Protein AF-A0A7C1NSN8-F1 (afdb_monomer_lite)

Sequence (249 aa):
PMGTRVSILVERPGLVIGRGGSNIAKLTEEIKGKFDVDNPQIEIIEAGDKATLNAQIMAEKLAEALERGWHFRRAGHSTVRRIMEAGAKGCQVIISGKLTGERHRTEKFTQGHVKYCGDTVKDVMNEGFAVAKLKPGVIGVKVRIMKSDAKLPDEISIVGLEVEKKEEVEEETKEEEKEVKEEKKEKTKLTDLKGVGESIVKELEKLGIESIEDLKDMSIEELEKIKGIGKKTAKEIKEQLKKILKEVE

Radius of gyration: 35.59 Å; chains: 1; bounding box: 106×48×56 Å

Structure (mmCIF, N/CA/C/O backbone):
data_AF-A0A7C1NSN8-F1
#
_entry.id   AF-A0A7C1NSN8-F1
#
loop_
_atom_site.group_PDB
_atom_site.id
_atom_site.type_symbol
_atom_site.label_atom_id
_atom_site.label_alt_id
_atom_site.label_comp_id
_atom_site.label_asym_id
_atom_site.label_entity_id
_atom_site.label_seq_id
_atom_site.pdbx_PDB_ins_code
_atom_site.Cartn_x
_atom_site.Cartn_y
_atom_site.Cartn_z
_atom_site.occupancy
_atom_site.B_iso_or_equiv
_atom_site.auth_seq_id
_atom_site.auth_comp_id
_atom_site.auth_asym_id
_atom_site.auth_atom_id
_atom_site.pdbx_PDB_model_num
ATOM 1 N N . PRO A 1 1 ? -29.745 -21.798 -9.155 1.00 68.00 1 PRO A N 1
ATOM 2 C CA . PRO A 1 1 ? -28.407 -21.291 -8.752 1.00 68.00 1 PRO A CA 1
ATOM 3 C C . PRO A 1 1 ? -28.002 -21.836 -7.365 1.00 68.00 1 PRO A C 1
ATOM 5 O O . PRO A 1 1 ? -28.783 -21.720 -6.433 1.00 68.00 1 PRO A O 1
ATOM 8 N N . MET A 1 2 ? -26.838 -22.494 -7.241 1.00 75.88 2 MET A N 1
ATOM 9 C CA . MET A 1 2 ? -26.422 -23.258 -6.038 1.00 75.88 2 MET A CA 1
ATOM 10 C C . MET A 1 2 ? -25.969 -22.400 -4.833 1.00 75.88 2 MET A C 1
ATOM 12 O O . MET A 1 2 ? -25.739 -22.936 -3.750 1.00 75.88 2 MET A O 1
ATOM 16 N N . GLY A 1 3 ? -25.860 -21.082 -5.004 1.00 81.44 3 GLY A N 1
ATOM 17 C CA . GLY A 1 3 ? -25.462 -20.129 -3.965 1.00 81.44 3 GLY A CA 1
ATOM 18 C C . GLY A 1 3 ? -24.605 -19.001 -4.534 1.00 81.44 3 GLY A C 1
ATOM 19 O O . GLY A 1 3 ? -24.168 -19.065 -5.688 1.00 81.44 3 GLY A O 1
ATOM 20 N N . THR A 1 4 ? -24.366 -17.972 -3.726 1.00 86.69 4 THR A N 1
ATOM 21 C CA . THR A 1 4 ? -23.509 -16.832 -4.091 1.00 86.69 4 THR A CA 1
ATOM 22 C C . THR A 1 4 ? -22.097 -17.067 -3.569 1.00 86.69 4 THR A C 1
ATOM 24 O O . THR A 1 4 ? -21.894 -17.161 -2.359 1.00 86.69 4 THR A O 1
ATOM 27 N N . ARG A 1 5 ? -21.108 -17.154 -4.465 1.00 89.06 5 ARG A N 1
ATOM 28 C CA . ARG A 1 5 ? -19.694 -17.312 -4.091 1.00 89.06 5 ARG A CA 1
ATOM 29 C C . ARG A 1 5 ? -19.040 -15.942 -3.926 1.00 89.06 5 ARG A C 1
ATOM 31 O O . ARG A 1 5 ? -19.071 -15.132 -4.848 1.00 89.06 5 ARG A O 1
ATOM 38 N N . VAL A 1 6 ? -18.439 -15.702 -2.765 1.00 89.94 6 VAL A N 1
ATOM 39 C CA . VAL A 1 6 ? -17.742 -14.458 -2.419 1.00 89.94 6 VAL A CA 1
ATOM 40 C C . VAL A 1 6 ? -16.280 -14.784 -2.152 1.00 89.94 6 VAL A C 1
ATOM 42 O O . VAL A 1 6 ? -15.957 -15.404 -1.143 1.00 89.94 6 VAL A O 1
ATOM 45 N N . SER A 1 7 ? -15.394 -14.366 -3.052 1.00 91.62 7 SER A N 1
ATOM 46 C CA . SER A 1 7 ? -13.952 -14.573 -2.902 1.00 91.62 7 SER A CA 1
ATOM 47 C C . SER A 1 7 ? -13.299 -13.343 -2.266 1.00 91.62 7 SER A C 1
ATOM 49 O O . SER A 1 7 ? -13.382 -12.239 -2.804 1.00 91.62 7 SER A O 1
ATOM 51 N N . ILE A 1 8 ? -12.640 -13.527 -1.122 1.00 91.19 8 ILE A N 1
ATOM 52 C CA . ILE A 1 8 ? -11.956 -12.468 -0.374 1.00 91.19 8 ILE A CA 1
ATOM 53 C C . ILE A 1 8 ? -10.450 -12.640 -0.553 1.00 91.19 8 ILE A C 1
ATOM 55 O O . ILE A 1 8 ? -9.885 -13.660 -0.162 1.00 91.19 8 ILE A O 1
ATOM 59 N N . LEU A 1 9 ? -9.797 -11.626 -1.118 1.00 90.81 9 LEU A N 1
ATOM 60 C CA . LEU A 1 9 ? -8.343 -11.582 -1.229 1.00 90.81 9 LEU A CA 1
ATOM 61 C C . LEU A 1 9 ? -7.734 -11.043 0.071 1.00 90.81 9 LEU A C 1
ATOM 63 O O . LEU A 1 9 ? -8.047 -9.926 0.484 1.00 90.81 9 LEU A O 1
ATOM 67 N N . VAL A 1 10 ? -6.849 -11.811 0.704 1.00 91.19 10 VAL A N 1
ATOM 68 C CA . VAL A 1 10 ? -6.262 -11.464 2.009 1.00 91.19 10 VAL A CA 1
ATOM 69 C C . VAL A 1 10 ? -4.775 -11.785 2.055 1.00 91.19 10 VAL A C 1
ATOM 71 O O . VAL A 1 10 ? -4.307 -12.724 1.423 1.00 91.19 10 VAL A O 1
ATOM 74 N N . GLU A 1 11 ? -4.016 -11.030 2.845 1.00 90.31 11 GLU A N 1
ATOM 75 C CA . GLU A 1 11 ? -2.609 -11.356 3.105 1.00 90.31 11 GLU A CA 1
ATOM 76 C C . GLU A 1 11 ? -2.454 -12.446 4.173 1.00 90.31 11 GLU A C 1
ATOM 78 O O . GLU A 1 11 ? -1.620 -13.330 4.043 1.00 90.31 11 GLU A O 1
ATOM 83 N N . ARG A 1 12 ? -3.241 -12.376 5.255 1.00 89.56 12 ARG A N 1
ATOM 84 C CA . ARG A 1 12 ? -3.131 -13.282 6.409 1.00 89.56 12 ARG A CA 1
ATOM 85 C C . ARG A 1 12 ? -4.426 -14.085 6.576 1.00 89.56 12 ARG A C 1
ATOM 87 O O . ARG A 1 12 ? -5.281 -13.671 7.365 1.00 89.56 12 ARG A O 1
ATOM 94 N N . PRO A 1 13 ? -4.594 -15.229 5.885 1.00 90.38 13 PRO A N 1
ATOM 95 C CA . PRO A 1 13 ? -5.844 -15.994 5.911 1.00 90.38 13 PRO A CA 1
ATOM 96 C C . PRO A 1 13 ? -6.191 -16.519 7.309 1.00 90.38 13 PRO A C 1
ATOM 98 O O . PRO A 1 13 ? -7.353 -16.491 7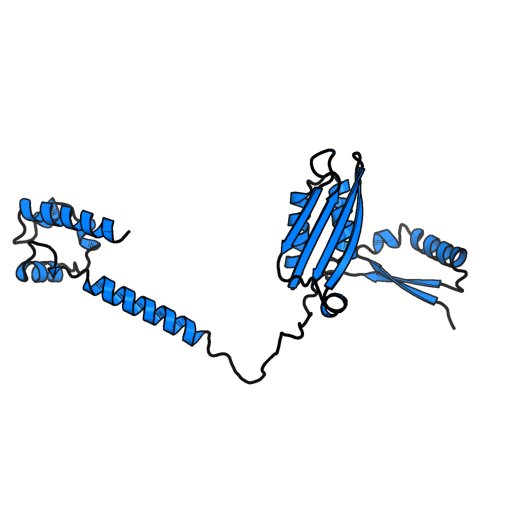.712 1.00 90.38 13 PRO A O 1
ATOM 101 N N . GLY A 1 14 ? -5.184 -16.909 8.100 1.00 90.06 14 GLY A N 1
ATOM 102 C CA . GLY A 1 14 ? -5.397 -17.442 9.449 1.00 90.06 14 GLY A CA 1
ATOM 103 C C . GLY A 1 14 ? -6.118 -16.474 10.396 1.00 90.06 14 GLY A C 1
ATOM 104 O O . GLY A 1 14 ? -6.939 -16.901 11.206 1.00 90.06 14 GLY A O 1
ATOM 105 N N . LEU A 1 15 ? -5.874 -15.164 10.263 1.00 89.38 15 LEU A N 1
ATOM 106 C CA . LEU A 1 15 ? -6.550 -14.155 11.084 1.00 89.38 15 LEU A CA 1
ATOM 107 C C . LEU A 1 15 ? -8.030 -14.004 10.694 1.00 89.38 15 LEU A C 1
ATOM 109 O O . LEU A 1 15 ? -8.872 -13.768 11.555 1.00 89.38 15 LEU A O 1
ATOM 113 N N . VAL A 1 16 ? -8.344 -14.178 9.408 1.00 89.75 16 VAL A N 1
ATOM 114 C CA . VAL A 1 16 ? -9.696 -14.019 8.853 1.00 89.75 16 VAL A CA 1
ATOM 115 C C . VAL A 1 16 ? -10.581 -15.219 9.183 1.00 89.75 16 VAL A C 1
ATOM 117 O O . VAL A 1 16 ? -11.739 -15.026 9.548 1.00 89.75 16 VAL A O 1
ATOM 120 N N . ILE A 1 17 ? -10.032 -16.437 9.145 1.00 91.19 17 ILE A N 1
ATOM 121 C CA . ILE A 1 17 ? -10.734 -17.668 9.553 1.00 91.19 17 ILE A CA 1
ATOM 122 C C . ILE A 1 17 ? -11.045 -17.640 11.062 1.00 91.19 17 ILE A C 1
ATOM 124 O O . ILE A 1 17 ? -12.142 -18.013 11.494 1.00 91.19 17 ILE A O 1
ATOM 128 N N . GLY A 1 18 ? -10.094 -17.155 11.868 1.00 90.31 18 GLY A N 1
ATOM 129 C CA . GLY A 1 18 ? -10.191 -17.126 13.326 1.00 90.31 18 GLY A CA 1
ATOM 130 C C . GLY A 1 18 ? -10.005 -18.505 13.971 1.00 90.31 18 GLY A C 1
ATOM 131 O O . GLY A 1 18 ? -9.718 -19.506 13.314 1.00 90.31 18 GLY A O 1
ATOM 132 N N . ARG A 1 19 ? -10.167 -18.583 15.298 1.00 92.38 19 ARG A N 1
ATOM 133 C CA . ARG A 1 19 ? -10.029 -19.853 16.036 1.00 92.38 19 ARG A CA 1
ATOM 134 C C . ARG A 1 19 ? -11.177 -20.794 15.661 1.00 92.38 19 ARG A C 1
ATOM 136 O O . ARG A 1 19 ? -12.338 -20.443 15.875 1.00 92.38 19 ARG A O 1
ATOM 143 N N . GLY A 1 20 ? -10.845 -21.954 15.088 1.00 87.44 20 GLY A N 1
ATOM 144 C CA . GLY A 1 20 ? -11.812 -22.990 14.706 1.00 87.44 20 GLY A CA 1
ATOM 145 C C . GLY A 1 20 ? -12.847 -22.561 13.658 1.00 87.44 20 GLY A C 1
ATOM 146 O O . GLY A 1 20 ? -13.935 -23.118 13.644 1.00 87.44 20 GLY A O 1
ATOM 147 N N . GLY A 1 21 ? -12.564 -21.540 12.837 1.00 89.31 21 GLY A N 1
ATOM 148 C CA . GLY A 1 21 ? -13.519 -21.039 11.835 1.00 89.31 21 GLY A CA 1
ATOM 149 C C . GLY A 1 21 ? -14.635 -20.147 12.392 1.00 89.31 21 GLY A C 1
ATOM 150 O O . GLY A 1 21 ? -15.554 -19.780 11.666 1.00 89.31 21 GLY A O 1
ATOM 151 N N . SER A 1 22 ? -14.567 -19.754 13.667 1.00 92.94 22 SER A N 1
ATOM 152 C CA . SER A 1 22 ? -15.609 -18.930 14.299 1.00 92.94 22 SER A CA 1
ATOM 153 C C . SER A 1 22 ? -15.851 -17.588 13.602 1.00 92.94 22 SER A C 1
ATOM 155 O O . SER A 1 22 ? -16.981 -17.108 13.577 1.00 92.94 22 SER A O 1
ATOM 157 N N . ASN A 1 23 ? -14.816 -16.970 13.032 1.00 93.00 23 ASN A N 1
ATOM 158 C CA . ASN A 1 23 ? -14.945 -15.656 12.409 1.00 93.00 23 ASN A CA 1
ATOM 159 C C . ASN A 1 23 ? -15.564 -15.745 11.004 1.00 93.00 23 ASN A C 1
ATOM 161 O O . ASN A 1 23 ? -16.370 -14.893 10.637 1.00 93.00 23 ASN A O 1
ATOM 165 N N . ILE A 1 24 ? -15.269 -16.815 10.251 1.00 92.06 24 ILE A N 1
ATOM 166 C CA . ILE A 1 24 ? -15.879 -17.048 8.932 1.00 92.06 24 ILE A CA 1
ATOM 167 C C . ILE A 1 24 ? -17.373 -17.376 9.050 1.00 92.06 24 ILE A C 1
ATOM 169 O O . ILE A 1 24 ? -18.172 -16.899 8.246 1.00 92.06 24 ILE A O 1
ATOM 173 N N . ALA A 1 25 ? -17.762 -18.129 10.087 1.00 90.94 25 ALA A N 1
ATOM 174 C CA . ALA A 1 25 ? -19.162 -18.445 10.360 1.00 90.94 25 ALA A CA 1
ATOM 175 C C . ALA A 1 25 ? -19.965 -17.169 10.660 1.00 90.94 25 ALA A C 1
ATOM 177 O O . ALA A 1 25 ? -20.995 -16.929 10.036 1.00 90.94 25 ALA A O 1
ATOM 178 N N . LYS A 1 26 ? -19.42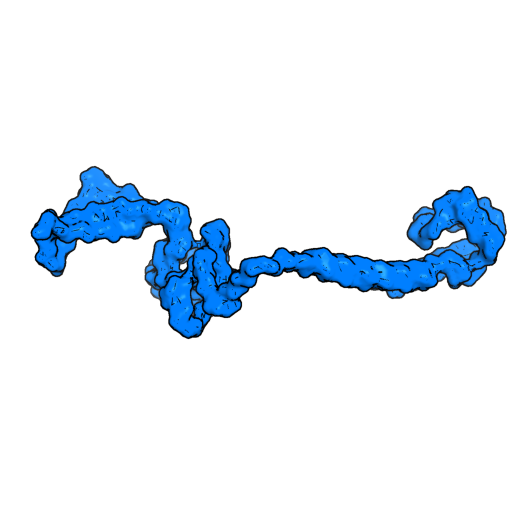2 -16.294 11.519 1.00 92.62 26 LYS A N 1
ATOM 179 C CA . LYS A 1 26 ? -20.015 -14.981 11.817 1.00 92.62 26 LYS A CA 1
ATOM 180 C C . LYS A 1 26 ? -20.149 -14.103 10.575 1.00 92.62 26 LYS A C 1
ATOM 182 O O . LYS A 1 26 ? -21.208 -13.532 10.351 1.00 92.62 26 LYS A O 1
ATOM 187 N N . LEU A 1 27 ? -19.108 -14.023 9.742 1.00 91.19 27 LEU A N 1
ATOM 188 C CA . LEU A 1 27 ? -19.162 -13.273 8.481 1.00 91.19 27 LEU A CA 1
ATOM 189 C C . LEU A 1 27 ? -20.253 -13.806 7.544 1.00 91.19 27 LEU A C 1
ATOM 191 O O . LEU A 1 27 ? -20.966 -13.024 6.921 1.00 91.19 27 LEU A O 1
ATOM 195 N N . THR A 1 28 ? -20.407 -15.127 7.470 1.00 90.44 28 THR A N 1
ATOM 196 C CA . THR A 1 28 ? -21.432 -15.776 6.641 1.00 90.44 28 THR A CA 1
ATOM 197 C C . THR A 1 28 ? -22.842 -15.441 7.139 1.00 90.44 28 THR A C 1
ATOM 199 O O . THR A 1 28 ? -23.708 -15.087 6.338 1.00 90.44 28 THR A O 1
ATOM 202 N N . GLU A 1 29 ? -23.066 -15.482 8.457 1.00 91.06 29 GLU A N 1
ATOM 203 C CA . GLU A 1 29 ? -24.334 -15.082 9.086 1.00 91.06 29 GLU A CA 1
ATOM 204 C C . GLU A 1 29 ? -24.639 -13.594 8.884 1.00 91.06 29 GLU A C 1
ATOM 206 O O . GLU A 1 29 ? -25.765 -13.238 8.535 1.00 91.06 29 GLU A O 1
ATOM 211 N N . GLU A 1 30 ? -23.642 -12.721 9.041 1.00 91.62 30 GLU A N 1
ATOM 212 C CA . GLU A 1 30 ? -23.810 -11.284 8.824 1.00 91.62 30 GLU A CA 1
ATOM 213 C C . GLU A 1 30 ? -24.155 -10.949 7.372 1.00 91.62 30 GLU A C 1
ATOM 215 O O . GLU A 1 30 ? -25.003 -10.088 7.136 1.00 91.62 30 GLU A O 1
ATOM 220 N N . ILE A 1 31 ? -23.525 -11.615 6.399 1.00 90.38 31 ILE A N 1
ATOM 221 C CA . ILE A 1 31 ? -23.830 -11.406 4.977 1.00 90.38 31 ILE A CA 1
ATOM 222 C C . ILE A 1 31 ? -25.254 -11.862 4.675 1.00 90.38 31 ILE A C 1
ATOM 224 O O . ILE A 1 31 ? -26.006 -11.125 4.036 1.00 90.38 31 ILE A O 1
ATOM 228 N N . LYS A 1 32 ? -25.642 -13.037 5.182 1.00 89.31 32 LYS A N 1
ATOM 229 C CA . LYS A 1 32 ? -27.002 -13.553 5.029 1.00 89.31 32 LYS A CA 1
ATOM 230 C C . LYS A 1 32 ? -28.032 -12.599 5.642 1.00 89.31 32 LYS A C 1
ATOM 232 O O . LYS A 1 32 ? -29.022 -12.292 4.996 1.00 89.31 32 LYS A O 1
ATOM 237 N N . GLY A 1 33 ? -27.782 -12.090 6.850 1.00 89.75 33 GLY A N 1
ATOM 238 C CA . GLY A 1 33 ? -28.719 -11.211 7.555 1.00 89.75 33 GLY A CA 1
ATOM 239 C C . GLY A 1 33 ? -28.801 -9.783 7.006 1.00 89.75 33 GLY A C 1
ATOM 240 O O . GLY A 1 33 ? -29.878 -9.196 7.011 1.00 89.75 33 GLY A O 1
ATOM 241 N N . LYS A 1 34 ? -27.686 -9.202 6.541 1.00 91.06 34 LYS A N 1
ATOM 242 C CA . LYS A 1 34 ? -27.654 -7.810 6.048 1.00 91.06 34 LYS A CA 1
ATOM 243 C C . LYS A 1 34 ? -28.080 -7.673 4.592 1.00 91.06 34 LYS A C 1
ATOM 245 O O . LYS A 1 34 ? -28.665 -6.654 4.238 1.00 91.06 34 LYS A O 1
ATOM 250 N N . PHE A 1 35 ? -27.731 -8.646 3.755 1.00 87.75 35 PHE A N 1
ATOM 251 C CA . PHE A 1 35 ? -27.923 -8.562 2.306 1.00 87.75 35 PHE A CA 1
ATOM 252 C C . PHE A 1 35 ? -28.984 -9.533 1.779 1.00 87.75 35 PHE A C 1
ATOM 254 O O . PHE A 1 35 ? -29.209 -9.549 0.574 1.00 87.75 35 PHE A O 1
ATOM 261 N N . ASP A 1 36 ? -29.610 -10.323 2.660 1.00 86.62 36 ASP A N 1
ATOM 262 C CA . ASP A 1 36 ? -30.648 -11.310 2.326 1.00 86.62 36 ASP A CA 1
ATOM 263 C C . ASP A 1 36 ? -30.221 -12.256 1.189 1.00 86.62 36 ASP A C 1
ATOM 265 O O . ASP A 1 36 ? -30.955 -12.549 0.249 1.00 86.62 36 ASP A O 1
ATOM 269 N N . VAL A 1 37 ? -28.955 -12.685 1.236 1.00 85.50 37 VAL A N 1
ATOM 270 C CA . VAL A 1 37 ? -28.366 -13.557 0.216 1.00 85.50 37 VAL A CA 1
ATOM 271 C C . VAL A 1 37 ? -28.573 -15.012 0.607 1.00 85.50 37 VAL A C 1
ATOM 273 O O . VAL A 1 37 ? -28.128 -15.454 1.670 1.00 85.50 37 VAL A O 1
ATOM 276 N N . ASP A 1 38 ? -29.167 -15.783 -0.298 1.00 82.12 38 ASP A N 1
ATOM 277 C CA . ASP A 1 38 ? -29.323 -17.222 -0.131 1.00 82.12 38 ASP A CA 1
ATOM 278 C C . ASP A 1 38 ? -27.983 -17.958 -0.272 1.00 82.12 38 ASP A C 1
ATOM 280 O O . ASP A 1 38 ? -27.308 -17.908 -1.304 1.00 82.12 38 ASP A O 1
ATOM 284 N N . ASN A 1 39 ? -27.620 -18.679 0.792 1.00 83.75 39 ASN A N 1
ATOM 285 C CA . ASN A 1 39 ? -26.458 -19.567 0.879 1.00 83.75 39 ASN A CA 1
ATOM 286 C C . ASN A 1 39 ? -25.123 -18.936 0.402 1.00 83.75 39 ASN A C 1
ATOM 288 O O . ASN A 1 39 ? -24.555 -19.381 -0.605 1.00 83.75 39 ASN A O 1
ATOM 292 N N . PRO A 1 40 ? -24.603 -17.903 1.096 1.00 88.31 40 PRO A N 1
ATOM 293 C CA . PRO A 1 40 ? -23.321 -17.303 0.748 1.00 88.31 40 PRO A CA 1
ATOM 294 C C . PRO A 1 40 ? -22.166 -18.268 1.055 1.00 88.31 40 PRO A C 1
ATOM 296 O O . PRO A 1 40 ? -22.017 -18.744 2.179 1.00 88.31 40 PRO A O 1
ATOM 299 N N . GLN A 1 41 ? -21.324 -18.539 0.059 1.00 88.31 41 GLN A N 1
ATOM 300 C CA . GLN A 1 41 ? -20.095 -19.320 0.204 1.00 88.31 41 GLN A CA 1
ATOM 301 C C . GLN A 1 41 ? -18.894 -18.379 0.171 1.00 88.31 41 GLN A C 1
ATOM 303 O O . GLN A 1 41 ? -18.589 -17.796 -0.870 1.00 88.31 41 GLN A O 1
ATOM 308 N N . ILE A 1 42 ? -18.218 -18.227 1.309 1.00 90.25 42 ILE A N 1
ATOM 309 C CA . ILE A 1 42 ? -17.032 -17.377 1.422 1.00 90.25 42 ILE A CA 1
ATOM 310 C C . ILE A 1 42 ? -15.788 -18.209 1.119 1.00 90.25 42 ILE A C 1
ATOM 312 O O . ILE A 1 42 ? -15.483 -19.173 1.820 1.00 90.25 42 ILE A O 1
ATOM 316 N N . GLU A 1 43 ? -15.047 -17.803 0.097 1.00 90.44 43 GLU A N 1
ATOM 317 C CA . GLU A 1 43 ? -13.747 -18.360 -0.247 1.00 90.44 43 GLU A CA 1
ATOM 318 C C . GLU A 1 43 ? -12.650 -17.356 0.090 1.00 90.44 43 GLU A C 1
ATOM 320 O O . GLU A 1 43 ? -12.750 -16.172 -0.224 1.00 90.44 43 GLU A O 1
ATOM 325 N N . ILE A 1 44 ? -11.581 -17.832 0.718 1.00 90.88 44 ILE A N 1
ATOM 326 C CA . ILE A 1 44 ? -10.441 -16.999 1.086 1.00 90.88 44 ILE A CA 1
ATOM 327 C C . ILE A 1 44 ? -9.304 -17.301 0.115 1.00 90.88 44 ILE A C 1
ATOM 329 O O . ILE A 1 44 ? -8.829 -18.432 0.049 1.00 90.88 44 ILE A O 1
ATOM 333 N N . ILE A 1 45 ? -8.871 -16.280 -0.621 1.00 91.06 45 ILE A N 1
ATOM 334 C CA . ILE A 1 45 ? -7.747 -16.349 -1.553 1.00 91.06 45 ILE A CA 1
ATOM 335 C C . ILE A 1 45 ? -6.565 -15.617 -0.925 1.00 91.06 45 ILE A C 1
ATOM 337 O O . ILE A 1 45 ? -6.662 -14.445 -0.554 1.00 91.06 45 ILE A O 1
ATOM 341 N N . GLU A 1 46 ? -5.435 -16.302 -0.817 1.00 89.44 46 GLU A N 1
ATOM 342 C CA . GLU A 1 46 ? -4.207 -15.704 -0.311 1.00 89.44 46 GLU A CA 1
ATOM 343 C C . GLU A 1 46 ? -3.536 -14.840 -1.388 1.00 89.44 46 GLU A C 1
ATOM 345 O O . GLU A 1 46 ? -3.333 -15.265 -2.525 1.00 89.44 46 GLU A O 1
ATOM 350 N N . ALA A 1 47 ? -3.191 -13.604 -1.028 1.00 82.12 47 ALA A N 1
ATOM 351 C CA . ALA A 1 47 ? -2.516 -12.665 -1.919 1.00 82.12 47 ALA A CA 1
ATOM 352 C C . ALA A 1 47 ? -1.024 -12.999 -2.125 1.00 82.12 47 ALA A C 1
ATOM 354 O O . ALA A 1 47 ? -0.456 -12.613 -3.149 1.00 82.12 47 ALA A O 1
ATOM 355 N N . GLY A 1 48 ? -0.390 -13.689 -1.169 1.00 84.31 48 GLY A N 1
ATOM 356 C CA . GLY A 1 48 ? 1.030 -14.054 -1.205 1.00 84.31 48 GLY A CA 1
ATOM 357 C C . GLY A 1 48 ? 1.951 -12.852 -1.447 1.00 84.31 48 GLY A C 1
ATOM 358 O O . GLY A 1 48 ? 1.693 -11.745 -0.967 1.00 84.31 48 GLY A O 1
ATOM 359 N N . ASP A 1 49 ? 2.990 -13.041 -2.262 1.00 77.50 49 ASP A N 1
ATOM 360 C CA . ASP A 1 49 ? 3.972 -11.995 -2.599 1.00 77.50 49 ASP A CA 1
ATOM 361 C C . ASP A 1 49 ? 3.349 -10.777 -3.304 1.00 77.50 49 ASP A C 1
ATOM 363 O O . ASP A 1 49 ? 3.819 -9.641 -3.168 1.00 77.50 49 ASP A O 1
ATOM 367 N N . LYS A 1 50 ? 2.215 -10.976 -3.992 1.00 81.81 50 LYS A N 1
ATOM 368 C CA . LYS A 1 50 ? 1.463 -9.903 -4.661 1.00 81.81 50 LYS A CA 1
ATOM 369 C C . LYS A 1 50 ? 0.764 -8.964 -3.676 1.00 81.81 50 LYS A C 1
ATOM 371 O O . LYS A 1 50 ? 0.324 -7.890 -4.089 1.00 81.81 50 LYS A O 1
ATOM 376 N N . ALA A 1 51 ? 0.696 -9.299 -2.384 1.00 86.69 51 ALA A N 1
ATOM 377 C CA . ALA A 1 51 ? 0.154 -8.409 -1.355 1.00 86.69 51 ALA A CA 1
ATOM 378 C C . ALA A 1 51 ? 0.870 -7.049 -1.335 1.00 86.69 51 ALA A C 1
ATOM 380 O O . ALA A 1 51 ? 0.247 -6.020 -1.085 1.00 86.69 51 ALA A O 1
ATOM 381 N N . THR A 1 52 ? 2.168 -7.038 -1.644 1.00 90.19 52 THR A N 1
ATOM 382 C CA . THR A 1 52 ? 2.994 -5.823 -1.671 1.00 90.19 52 THR A CA 1
ATOM 383 C C . THR A 1 52 ? 2.702 -4.927 -2.879 1.00 90.19 52 THR A C 1
ATOM 385 O O . THR A 1 52 ? 2.877 -3.713 -2.810 1.00 90.19 52 THR A O 1
ATOM 388 N N . LEU A 1 53 ? 2.203 -5.510 -3.973 1.00 91.62 53 LEU A N 1
ATOM 389 C CA . LEU A 1 53 ? 1.787 -4.794 -5.184 1.00 91.62 53 LEU A CA 1
ATOM 390 C C . LEU A 1 53 ? 0.336 -4.284 -5.099 1.00 91.62 53 LEU A C 1
ATOM 392 O O . LEU A 1 53 ? -0.105 -3.503 -5.947 1.00 91.62 53 LEU A O 1
ATOM 396 N N . ASN A 1 54 ? -0.417 -4.700 -4.076 1.00 93.31 54 ASN A N 1
ATOM 397 C CA . ASN A 1 54 ? -1.770 -4.222 -3.832 1.00 93.31 54 ASN A CA 1
ATOM 398 C C . ASN A 1 54 ? -1.748 -2.928 -2.999 1.00 93.31 54 ASN A C 1
ATOM 400 O O . ASN A 1 54 ? -1.354 -2.915 -1.831 1.00 93.31 54 ASN A O 1
ATOM 404 N N . ALA A 1 55 ? -2.220 -1.832 -3.599 1.00 95.06 55 ALA A N 1
ATOM 405 C CA . ALA A 1 55 ? -2.201 -0.509 -2.984 1.00 95.06 55 ALA A CA 1
ATOM 406 C C . ALA A 1 55 ? -3.057 -0.419 -1.709 1.00 95.06 55 ALA A C 1
ATOM 408 O O . ALA A 1 55 ? -2.661 0.270 -0.768 1.00 95.06 55 ALA A O 1
ATOM 409 N N . GLN A 1 56 ? -4.188 -1.131 -1.645 1.00 95.06 56 GLN A N 1
ATOM 410 C CA . GLN A 1 56 ? -5.083 -1.090 -0.485 1.00 95.06 56 GLN A CA 1
ATOM 411 C C . GLN A 1 56 ? -4.448 -1.764 0.737 1.00 95.06 56 GLN A C 1
ATOM 413 O O . GLN A 1 56 ? -4.376 -1.161 1.807 1.00 95.06 56 GLN A O 1
ATOM 418 N N . ILE A 1 57 ? -3.887 -2.965 0.554 1.00 94.31 57 ILE A N 1
ATOM 419 C CA . ILE A 1 57 ? -3.194 -3.705 1.623 1.00 94.31 57 ILE A CA 1
ATOM 420 C C . ILE A 1 57 ? -1.999 -2.893 2.141 1.00 94.31 57 ILE A C 1
ATOM 422 O O . ILE A 1 57 ? -1.770 -2.793 3.347 1.00 94.31 57 ILE A O 1
ATOM 426 N N . MET A 1 58 ? -1.238 -2.267 1.240 1.00 95.38 58 MET A N 1
ATOM 427 C CA . MET A 1 58 ? -0.099 -1.432 1.627 1.00 95.38 58 MET A CA 1
ATOM 428 C C . MET A 1 58 ? -0.514 -0.154 2.367 1.00 95.38 58 MET A C 1
ATOM 430 O O . MET A 1 58 ? 0.190 0.257 3.293 1.00 95.38 58 MET A O 1
ATOM 434 N N . ALA A 1 59 ? -1.648 0.456 2.008 1.00 96.88 59 ALA A N 1
ATOM 435 C CA . ALA A 1 59 ? -2.191 1.606 2.729 1.00 96.88 59 ALA A CA 1
ATOM 436 C C . ALA A 1 59 ? -2.587 1.231 4.166 1.00 96.88 59 ALA A C 1
ATOM 438 O O . ALA A 1 59 ? -2.212 1.939 5.103 1.00 96.88 59 ALA A O 1
ATOM 439 N N . GLU A 1 60 ? -3.266 0.098 4.354 1.00 95.56 60 GLU A N 1
ATOM 440 C CA . GLU A 1 60 ? -3.653 -0.410 5.679 1.00 95.56 60 GLU A CA 1
ATOM 441 C C . GLU A 1 60 ? -2.432 -0.761 6.535 1.00 95.56 60 GLU A C 1
ATOM 443 O O . GLU A 1 60 ? -2.335 -0.322 7.680 1.00 95.56 60 GLU A O 1
ATOM 448 N N . LYS A 1 61 ? -1.426 -1.437 5.966 1.00 94.94 61 LYS A N 1
ATOM 449 C CA . LYS A 1 61 ? -0.154 -1.713 6.662 1.00 94.94 61 LYS A CA 1
ATOM 450 C C . LYS A 1 61 ? 0.551 -0.451 7.142 1.00 94.94 61 LYS A C 1
ATOM 452 O O . LYS A 1 61 ? 1.130 -0.440 8.233 1.00 94.94 61 LYS A O 1
ATOM 457 N N . LEU A 1 62 ? 0.562 0.588 6.310 1.00 96.38 62 LEU A N 1
ATOM 458 C CA . LEU A 1 62 ? 1.169 1.866 6.658 1.00 96.38 62 LEU A CA 1
ATOM 459 C C . LEU A 1 62 ? 0.352 2.576 7.745 1.00 96.38 62 LEU A C 1
ATOM 461 O O . LEU A 1 62 ? 0.944 3.114 8.680 1.00 96.38 62 LEU A O 1
ATOM 465 N N . ALA A 1 63 ? -0.979 2.520 7.679 1.00 96.81 63 ALA A N 1
ATOM 466 C CA . ALA A 1 63 ? -1.842 3.042 8.733 1.00 96.81 63 ALA A CA 1
ATOM 467 C C . ALA A 1 63 ? -1.583 2.338 10.076 1.00 96.81 63 ALA A C 1
ATOM 469 O O . ALA A 1 63 ? -1.291 3.013 11.064 1.00 96.81 63 ALA A O 1
ATOM 470 N N . GLU A 1 64 ? -1.542 1.002 10.098 1.00 95.69 64 GLU A N 1
ATOM 471 C CA . GLU A 1 64 ? -1.193 0.238 11.303 1.00 95.69 64 GLU A CA 1
ATOM 472 C C . GLU A 1 64 ? 0.210 0.592 11.831 1.00 95.69 64 GLU A C 1
ATOM 474 O O . GLU A 1 64 ? 0.445 0.619 13.039 1.00 95.69 64 GLU A O 1
ATOM 479 N N . ALA A 1 65 ? 1.181 0.854 10.948 1.00 95.81 65 ALA A N 1
ATOM 480 C CA . ALA A 1 65 ? 2.529 1.246 11.363 1.00 95.81 65 ALA A CA 1
ATOM 481 C C . ALA A 1 65 ? 2.550 2.615 12.057 1.00 95.81 65 ALA A C 1
ATOM 483 O O . ALA A 1 65 ? 3.258 2.786 13.054 1.00 95.81 65 ALA A O 1
ATOM 484 N N . LEU A 1 66 ? 1.755 3.567 11.565 1.00 95.12 66 LEU A N 1
ATOM 485 C CA . LEU A 1 66 ? 1.582 4.871 12.204 1.00 95.12 66 LEU A CA 1
ATOM 486 C C . LEU A 1 66 ? 0.870 4.738 13.557 1.00 95.12 66 LEU A C 1
ATOM 488 O O . LEU A 1 66 ? 1.294 5.365 14.525 1.00 95.12 66 LEU A O 1
ATOM 492 N N . GLU A 1 67 ? -0.146 3.878 13.659 1.00 95.44 67 GLU A N 1
ATOM 493 C CA . GLU A 1 67 ? -0.845 3.594 14.924 1.00 95.44 67 GLU A CA 1
ATOM 494 C C . GLU A 1 67 ? 0.067 2.931 15.962 1.00 95.44 67 GLU A C 1
ATOM 496 O O . GLU A 1 67 ? 0.003 3.257 17.148 1.00 95.44 67 GLU A O 1
ATOM 501 N N . ARG A 1 68 ? 0.998 2.079 15.514 1.00 95.06 68 ARG A N 1
ATOM 502 C CA . ARG A 1 68 ? 2.071 1.513 16.351 1.00 95.06 68 ARG A CA 1
ATOM 503 C C . ARG A 1 68 ? 3.110 2.549 16.806 1.00 95.06 68 ARG A C 1
ATOM 505 O O . ARG A 1 68 ? 3.993 2.206 17.588 1.00 95.06 68 ARG A O 1
ATOM 512 N N . GLY A 1 69 ? 3.032 3.795 16.337 1.00 91.62 69 GLY A N 1
ATOM 513 C CA . GLY A 1 69 ? 3.910 4.890 16.757 1.00 91.62 69 GLY A CA 1
ATOM 514 C C . GLY A 1 69 ? 5.191 5.033 15.936 1.00 91.62 69 GLY A C 1
ATOM 515 O O . GLY A 1 69 ? 6.140 5.675 16.388 1.00 91.62 69 GLY A O 1
ATOM 516 N N . TRP A 1 70 ? 5.259 4.455 14.732 1.00 94.50 70 TRP A N 1
ATOM 517 C CA . TRP A 1 70 ? 6.392 4.710 13.840 1.00 94.50 70 TRP A CA 1
ATOM 518 C C . TRP A 1 70 ? 6.369 6.152 13.329 1.00 94.50 70 TRP A C 1
ATOM 520 O O . TRP A 1 70 ? 5.324 6.687 12.962 1.00 94.50 70 TRP A O 1
ATOM 530 N N . HIS A 1 71 ? 7.545 6.778 13.242 1.00 94.44 71 HIS A N 1
ATOM 531 C CA . HIS A 1 71 ? 7.655 8.126 12.693 1.00 94.44 71 HIS A CA 1
ATOM 532 C C . HIS A 1 71 ? 7.284 8.148 11.200 1.00 94.44 71 HIS A C 1
ATOM 534 O O . HIS A 1 71 ? 7.776 7.321 10.427 1.00 94.44 71 HIS A O 1
ATOM 540 N N . PHE A 1 72 ? 6.462 9.118 10.781 1.00 93.88 72 PHE A N 1
ATOM 541 C CA . PHE A 1 72 ? 5.844 9.145 9.447 1.00 93.88 72 PHE A CA 1
ATOM 542 C C . PHE A 1 72 ? 6.855 9.100 8.291 1.00 93.88 72 PHE A C 1
ATOM 544 O O . PHE A 1 72 ? 6.602 8.421 7.300 1.00 93.88 72 PHE A O 1
ATOM 551 N N . ARG A 1 73 ? 8.030 9.737 8.429 1.00 94.88 73 ARG A N 1
ATOM 552 C CA . ARG A 1 73 ? 9.101 9.661 7.414 1.00 94.88 73 ARG A CA 1
ATOM 553 C C . ARG A 1 73 ? 9.682 8.261 7.280 1.00 94.88 73 ARG A C 1
ATOM 555 O O . ARG A 1 73 ? 9.836 7.760 6.171 1.00 94.88 73 ARG A O 1
ATOM 562 N N . ARG A 1 74 ? 9.971 7.609 8.409 1.00 95.69 74 ARG A N 1
ATOM 563 C CA . ARG A 1 74 ? 10.493 6.237 8.422 1.00 95.69 74 ARG A CA 1
ATOM 564 C C . ARG A 1 74 ? 9.472 5.275 7.824 1.00 95.69 74 ARG A C 1
ATOM 566 O O . ARG A 1 74 ? 9.834 4.451 6.991 1.00 95.69 74 ARG A O 1
ATOM 573 N N . ALA A 1 75 ? 8.209 5.397 8.228 1.00 96.12 75 ALA A N 1
ATOM 574 C CA . ALA A 1 75 ? 7.129 4.562 7.720 1.00 96.12 75 ALA A CA 1
ATOM 575 C C . ALA A 1 75 ? 6.904 4.778 6.209 1.00 96.12 75 ALA A C 1
ATOM 577 O O . ALA A 1 75 ? 6.817 3.804 5.462 1.00 96.12 75 ALA A O 1
ATOM 578 N N . GLY A 1 76 ? 6.911 6.034 5.744 1.00 95.88 76 GLY A N 1
ATOM 579 C CA . GLY A 1 76 ? 6.793 6.393 4.328 1.00 95.88 76 GLY A CA 1
ATOM 580 C C . GLY A 1 76 ? 7.924 5.820 3.472 1.00 95.88 76 GLY A C 1
ATOM 581 O O . GLY A 1 76 ? 7.660 5.054 2.546 1.00 95.88 76 GLY A O 1
ATOM 582 N N . HIS A 1 77 ? 9.185 6.100 3.822 1.00 96.19 77 HIS A N 1
ATOM 583 C CA . HIS A 1 77 ? 10.343 5.574 3.086 1.00 96.19 77 HIS A CA 1
ATOM 584 C C . HIS A 1 77 ? 10.436 4.045 3.129 1.00 96.19 77 HIS A C 1
ATOM 586 O O . HIS A 1 77 ? 10.762 3.427 2.118 1.00 96.19 77 HIS A O 1
ATOM 592 N N . SER A 1 78 ? 10.123 3.422 4.270 1.00 96.06 78 SER A N 1
ATOM 593 C CA . SER A 1 78 ? 10.105 1.959 4.383 1.00 96.06 78 SER A CA 1
ATOM 594 C C . SER A 1 78 ? 9.039 1.329 3.486 1.00 96.06 78 SER A C 1
ATOM 596 O O . SER A 1 78 ? 9.276 0.262 2.926 1.00 96.06 78 SER A O 1
ATOM 598 N N . THR A 1 79 ? 7.877 1.970 3.358 1.00 95.94 79 THR A N 1
ATOM 599 C CA . THR A 1 79 ? 6.768 1.482 2.527 1.00 95.94 79 THR A CA 1
ATOM 600 C C . THR A 1 79 ? 7.106 1.599 1.049 1.00 95.94 79 THR A C 1
ATOM 602 O O . THR A 1 79 ? 6.969 0.628 0.314 1.00 95.94 79 THR A O 1
ATOM 605 N N . VAL A 1 80 ? 7.612 2.762 0.634 1.00 96.25 80 VAL A N 1
ATOM 606 C CA . VAL A 1 80 ? 8.073 3.015 -0.738 1.00 96.25 80 VAL A CA 1
ATOM 607 C C . VAL A 1 80 ? 9.147 2.009 -1.148 1.00 96.25 80 VAL A C 1
ATOM 609 O O . VAL A 1 80 ? 9.010 1.359 -2.181 1.00 96.25 80 VAL A O 1
ATOM 612 N N . ARG A 1 81 ? 10.158 1.797 -0.294 1.00 95.62 81 ARG A N 1
ATOM 613 C CA . ARG A 1 81 ? 11.222 0.821 -0.555 1.00 95.62 81 ARG A CA 1
ATOM 614 C C . ARG A 1 81 ? 10.664 -0.587 -0.763 1.00 95.62 81 ARG A C 1
ATOM 616 O O . ARG A 1 81 ? 10.987 -1.215 -1.760 1.00 95.62 81 ARG A O 1
ATOM 623 N N . ARG A 1 82 ? 9.775 -1.039 0.126 1.00 94.50 82 ARG A N 1
ATOM 624 C CA . ARG A 1 82 ? 9.164 -2.372 0.039 1.00 94.50 82 ARG A CA 1
ATOM 625 C C . ARG A 1 82 ? 8.350 -2.562 -1.251 1.00 94.50 82 ARG A C 1
ATOM 627 O O . ARG A 1 82 ? 8.377 -3.638 -1.833 1.00 94.50 82 ARG A O 1
ATOM 634 N N . ILE A 1 83 ? 7.635 -1.528 -1.702 1.00 95.06 83 ILE A N 1
ATOM 635 C CA . ILE A 1 83 ? 6.858 -1.575 -2.953 1.00 95.06 83 ILE A CA 1
ATOM 636 C C . ILE A 1 83 ? 7.784 -1.664 -4.173 1.00 95.06 83 ILE A C 1
ATOM 638 O O . ILE A 1 83 ? 7.517 -2.439 -5.088 1.00 95.06 83 ILE A O 1
ATOM 642 N N . MET A 1 84 ? 8.878 -0.900 -4.179 1.00 94.56 84 MET A N 1
ATOM 643 C CA . MET A 1 84 ? 9.864 -0.951 -5.263 1.00 94.56 84 MET A CA 1
ATOM 644 C C . MET A 1 84 ? 10.625 -2.286 -5.287 1.00 94.56 84 MET A C 1
ATOM 646 O O . MET A 1 84 ? 10.831 -2.838 -6.362 1.00 94.56 84 MET A O 1
ATOM 650 N N . GLU A 1 85 ? 10.981 -2.842 -4.123 1.00 93.38 85 GLU A N 1
ATOM 651 C CA . GLU A 1 85 ? 11.606 -4.172 -3.995 1.00 93.38 85 GLU A CA 1
ATOM 652 C C . GLU A 1 85 ? 10.703 -5.294 -4.530 1.00 93.38 85 GLU A C 1
ATOM 654 O O . GLU A 1 85 ? 11.199 -6.264 -5.093 1.00 93.38 85 GLU A O 1
ATOM 659 N N . ALA A 1 86 ? 9.380 -5.140 -4.423 1.00 92.25 86 ALA A N 1
ATOM 660 C CA . ALA A 1 86 ? 8.411 -6.073 -4.999 1.00 92.25 86 ALA A CA 1
ATOM 661 C C . ALA A 1 86 ? 8.263 -5.960 -6.533 1.00 92.25 86 ALA A C 1
ATOM 663 O O . ALA A 1 86 ? 7.459 -6.683 -7.118 1.00 92.25 86 ALA A O 1
ATOM 664 N N . GLY A 1 87 ? 9.006 -5.059 -7.189 1.00 91.81 87 GLY A N 1
ATOM 665 C CA . GLY A 1 87 ? 9.033 -4.926 -8.649 1.00 91.81 87 GLY A CA 1
ATOM 666 C C . GLY A 1 87 ? 8.005 -3.955 -9.234 1.00 91.81 87 GLY A C 1
ATOM 667 O O . GLY A 1 87 ? 7.711 -4.019 -10.427 1.00 91.81 87 GLY A O 1
ATOM 668 N N . ALA A 1 88 ? 7.437 -3.046 -8.437 1.00 94.25 88 ALA A N 1
ATOM 669 C CA . ALA A 1 88 ? 6.575 -1.996 -8.979 1.00 94.25 88 ALA A CA 1
ATOM 670 C C . ALA A 1 88 ? 7.364 -1.038 -9.895 1.00 94.25 88 ALA A C 1
ATOM 672 O O . ALA A 1 88 ? 8.466 -0.610 -9.551 1.00 94.25 88 ALA A O 1
ATOM 673 N N . LYS A 1 89 ? 6.768 -0.616 -11.023 1.00 93.50 89 LYS A N 1
ATOM 674 C CA . LYS A 1 89 ? 7.361 0.410 -11.914 1.00 93.50 89 LYS A CA 1
ATOM 675 C C . LYS A 1 89 ? 7.495 1.774 -11.224 1.00 93.50 89 LYS A C 1
ATOM 677 O O . LYS A 1 89 ? 8.372 2.575 -11.549 1.00 93.50 89 LYS A O 1
ATOM 682 N N . GLY A 1 90 ? 6.619 2.044 -10.263 1.00 94.94 90 GLY A N 1
ATOM 683 C CA . GLY A 1 90 ? 6.694 3.223 -9.419 1.00 94.94 90 GLY A CA 1
ATOM 684 C C . GLY A 1 90 ? 5.610 3.256 -8.359 1.00 94.94 90 GLY A C 1
ATOM 685 O O . GLY A 1 90 ? 4.613 2.531 -8.410 1.00 94.94 90 GLY A O 1
ATOM 686 N N . CYS A 1 91 ? 5.817 4.108 -7.367 1.00 96.06 91 CYS A N 1
ATOM 687 C CA . CYS A 1 91 ? 4.900 4.282 -6.259 1.00 96.06 91 CYS A CA 1
ATOM 688 C C . CYS A 1 91 ? 4.880 5.728 -5.756 1.00 96.06 91 CYS A C 1
ATOM 690 O O . CYS A 1 91 ? 5.853 6.483 -5.839 1.00 96.06 91 CYS A O 1
ATOM 692 N N . GLN A 1 92 ? 3.734 6.111 -5.209 1.00 96.38 92 GLN A N 1
ATOM 693 C CA . GLN A 1 92 ? 3.520 7.377 -4.533 1.00 96.38 92 GLN A CA 1
ATOM 694 C C . GLN A 1 92 ? 2.733 7.125 -3.252 1.00 96.38 92 GLN A C 1
ATOM 696 O O . GLN A 1 92 ? 1.582 6.696 -3.286 1.00 96.38 92 GLN A O 1
ATOM 701 N N . VAL A 1 93 ? 3.346 7.436 -2.118 1.00 97.25 93 VAL A N 1
ATOM 702 C CA . VAL A 1 93 ? 2.725 7.383 -0.796 1.00 97.25 93 VAL A CA 1
ATOM 703 C C . VAL A 1 93 ? 2.491 8.810 -0.323 1.00 97.25 93 VAL A C 1
ATOM 705 O O . VAL A 1 93 ? 3.409 9.625 -0.290 1.00 97.25 93 VAL A O 1
ATOM 708 N N . ILE A 1 94 ? 1.256 9.125 0.039 1.00 97.56 94 ILE A N 1
ATOM 709 C CA . ILE A 1 94 ? 0.831 10.439 0.510 1.00 97.56 94 ILE A CA 1
ATOM 710 C C . ILE A 1 94 ? 0.292 10.262 1.922 1.00 97.56 94 ILE A C 1
ATOM 712 O O . ILE A 1 94 ? -0.650 9.500 2.139 1.00 97.56 94 ILE A O 1
ATOM 716 N N . ILE A 1 95 ? 0.882 10.977 2.873 1.00 97.06 95 ILE A N 1
ATOM 717 C CA . ILE A 1 95 ? 0.431 10.994 4.263 1.00 97.06 95 ILE A CA 1
ATOM 718 C C . ILE A 1 95 ? -0.020 12.418 4.575 1.00 97.06 95 ILE A C 1
ATOM 720 O O . ILE A 1 95 ? 0.763 13.362 4.470 1.00 97.06 95 ILE A O 1
ATOM 724 N N . SER A 1 96 ? -1.289 12.578 4.934 1.00 96.12 96 SER A N 1
ATOM 725 C CA . SER A 1 96 ? -1.924 13.873 5.188 1.00 96.12 96 SER A CA 1
ATOM 726 C C . SER A 1 96 ? -2.573 13.888 6.565 1.00 96.12 96 SER A C 1
ATOM 728 O O . SER A 1 96 ? -3.369 13.005 6.882 1.00 96.12 96 SER A O 1
ATOM 730 N N . GLY A 1 97 ? -2.254 14.880 7.392 1.00 94.31 97 GLY A N 1
ATOM 731 C CA . GLY A 1 97 ? -2.811 14.986 8.738 1.00 94.31 97 GLY A CA 1
ATOM 732 C C . GLY A 1 97 ? -1.969 15.848 9.672 1.00 94.31 97 GLY A C 1
ATOM 733 O O . GLY A 1 97 ? -1.166 16.677 9.243 1.00 94.31 97 GLY A O 1
ATOM 734 N N . LYS A 1 98 ? -2.146 15.641 10.977 1.00 92.88 98 LYS A N 1
ATOM 735 C CA . LYS A 1 98 ? -1.337 16.276 12.028 1.00 92.88 98 LYS A CA 1
ATOM 736 C C . LYS A 1 98 ? -0.032 15.497 12.232 1.00 92.88 98 LYS A C 1
ATOM 738 O O . LYS A 1 98 ? 0.042 14.626 13.091 1.00 92.88 98 LYS A O 1
ATOM 743 N N . LEU A 1 99 ? 0.974 15.765 11.395 1.00 90.12 99 LEU A N 1
ATOM 744 C CA . LEU A 1 99 ? 2.226 14.987 11.366 1.00 90.12 99 LEU A CA 1
ATOM 745 C C . LEU A 1 99 ? 3.224 15.387 12.460 1.00 90.12 99 LEU A C 1
ATOM 747 O O . LEU A 1 99 ? 3.699 14.540 13.208 1.00 90.12 99 LEU A O 1
ATOM 751 N N . THR A 1 100 ? 3.565 16.674 12.539 1.00 88.56 100 THR A N 1
ATOM 752 C CA . THR A 1 100 ? 4.584 17.206 13.466 1.00 88.56 100 THR A CA 1
ATOM 753 C C . THR A 1 100 ? 4.035 18.212 14.472 1.00 88.56 100 THR A C 1
ATOM 755 O O . THR A 1 100 ? 4.714 18.536 15.437 1.00 88.56 100 THR A O 1
ATOM 758 N N . GLY A 1 101 ? 2.815 18.710 14.271 1.00 88.25 101 GLY A N 1
ATOM 759 C CA . GLY A 1 101 ? 2.178 19.679 15.156 1.00 88.25 101 GLY A CA 1
ATOM 760 C C . GLY A 1 101 ? 0.672 19.731 14.933 1.00 88.25 101 GLY A C 1
ATOM 761 O O . GLY A 1 101 ? 0.101 18.876 14.258 1.00 88.25 101 GLY A O 1
ATOM 762 N N . GLU A 1 102 ? 0.024 20.755 15.480 1.00 90.06 102 GLU A N 1
ATOM 763 C CA . GLU A 1 102 ? -1.440 20.877 15.448 1.00 90.06 102 GLU A CA 1
ATOM 764 C C . GLU A 1 102 ? -2.000 21.231 14.065 1.00 90.06 102 GLU A C 1
ATOM 766 O O . GLU A 1 102 ? -3.151 20.912 13.758 1.00 90.06 102 GLU A O 1
ATOM 771 N N . ARG A 1 103 ? -1.181 21.863 13.214 1.00 93.00 103 ARG A N 1
ATOM 772 C CA . ARG A 1 103 ? -1.551 22.217 11.839 1.00 93.00 103 ARG A CA 1
ATOM 773 C C . ARG A 1 103 ? -1.429 21.016 10.908 1.00 93.00 103 ARG A C 1
ATOM 775 O O . ARG A 1 103 ? -0.447 20.274 10.953 1.00 93.00 103 ARG A O 1
ATOM 782 N N . HIS A 1 104 ? -2.401 20.892 10.009 1.00 93.75 104 HIS A N 1
ATOM 783 C CA . HIS A 1 104 ? -2.389 19.894 8.948 1.00 93.75 104 HIS A CA 1
ATOM 784 C C . HIS A 1 104 ? -1.185 20.088 8.013 1.00 93.75 104 HIS A C 1
ATOM 786 O O . HIS A 1 104 ? -0.900 21.202 7.565 1.00 93.75 104 HIS A O 1
ATOM 792 N N . ARG A 1 105 ? -0.506 18.988 7.687 1.00 93.56 105 ARG A N 1
ATOM 793 C CA . ARG A 1 105 ? 0.567 18.915 6.693 1.00 93.56 105 ARG A CA 1
ATOM 794 C C . ARG A 1 105 ? 0.377 17.674 5.826 1.00 93.56 105 ARG A C 1
ATOM 796 O O . ARG A 1 105 ? -0.149 16.664 6.292 1.00 93.56 105 ARG A O 1
ATOM 803 N N . THR A 1 106 ? 0.851 17.757 4.588 1.00 95.62 106 THR A N 1
ATOM 804 C CA . THR A 1 106 ? 0.866 16.636 3.646 1.00 95.62 106 THR A CA 1
ATOM 805 C C . THR A 1 106 ? 2.294 16.379 3.207 1.00 95.62 106 THR A C 1
ATOM 807 O O . THR A 1 106 ? 2.911 17.258 2.610 1.00 95.62 106 THR A O 1
ATOM 810 N N . GLU A 1 107 ? 2.792 15.174 3.461 1.00 95.69 107 GLU A N 1
ATOM 811 C CA . GLU A 1 107 ? 4.086 14.714 2.960 1.00 95.69 107 GLU A CA 1
ATOM 812 C C . GLU A 1 107 ? 3.851 13.686 1.848 1.00 95.69 107 GLU A C 1
ATOM 814 O O . GLU A 1 107 ? 2.977 12.818 1.957 1.00 95.69 107 GLU A O 1
ATOM 819 N N . LYS A 1 108 ? 4.617 13.794 0.760 1.00 96.75 108 LYS A N 1
ATOM 820 C CA . LYS A 1 108 ? 4.560 12.869 -0.375 1.00 96.75 108 LYS A CA 1
ATOM 821 C C . LYS A 1 108 ? 5.913 12.186 -0.523 1.00 96.75 108 LYS A C 1
ATOM 823 O O . LYS A 1 108 ? 6.933 12.861 -0.602 1.00 96.75 108 LYS A O 1
ATOM 828 N N . PHE A 1 109 ? 5.901 10.864 -0.610 1.00 96.62 109 PHE A N 1
ATOM 829 C CA . PHE A 1 109 ? 7.067 10.038 -0.895 1.00 96.62 109 PHE A CA 1
ATOM 830 C C . PHE A 1 109 ? 6.841 9.368 -2.247 1.00 96.62 109 PHE A C 1
ATOM 832 O O . PHE A 1 109 ? 5.910 8.579 -2.400 1.00 96.62 109 PHE A O 1
ATOM 839 N N . THR A 1 110 ? 7.649 9.716 -3.241 1.00 95.94 110 THR A N 1
ATOM 840 C CA . THR A 1 110 ? 7.523 9.221 -4.617 1.00 95.94 110 THR A CA 1
ATOM 841 C C . THR A 1 110 ? 8.809 8.545 -5.052 1.00 95.94 110 THR A C 1
ATOM 843 O O . THR A 1 110 ? 9.887 9.085 -4.812 1.00 95.94 110 THR A O 1
ATOM 846 N N . GLN A 1 111 ? 8.695 7.401 -5.720 1.00 95.69 111 GLN A N 1
ATOM 847 C CA . GLN A 1 111 ? 9.824 6.707 -6.334 1.00 95.69 111 GLN A CA 1
ATOM 848 C C . GLN A 1 111 ? 9.370 6.002 -7.618 1.00 95.69 111 GLN A C 1
ATOM 850 O O . GLN A 1 111 ? 8.258 5.480 -7.674 1.00 95.69 111 GLN A O 1
ATOM 855 N N . GLY A 1 112 ? 10.225 5.982 -8.642 1.00 94.38 112 GLY A N 1
ATOM 856 C CA . GLY A 1 112 ? 9.913 5.384 -9.943 1.00 94.38 112 GLY A CA 1
ATOM 857 C C . GLY A 1 112 ? 8.927 6.214 -10.771 1.00 94.38 112 GLY A C 1
ATOM 858 O O . GLY A 1 112 ? 8.813 7.430 -10.600 1.00 94.38 112 GLY A O 1
ATOM 859 N N . HIS A 1 113 ? 8.210 5.550 -11.677 1.00 91.75 113 HIS A N 1
ATOM 860 C CA . HIS A 1 113 ? 7.288 6.202 -12.606 1.00 91.75 113 HIS A CA 1
ATOM 861 C C . HIS A 1 113 ? 5.861 6.272 -12.052 1.00 91.75 113 HIS A C 1
ATOM 863 O O . HIS A 1 113 ? 5.275 5.276 -11.635 1.00 91.75 113 HIS A O 1
ATOM 869 N N . VAL A 1 114 ? 5.280 7.473 -12.068 1.00 93.12 114 VAL A N 1
ATOM 870 C CA . VAL A 1 114 ? 3.908 7.726 -11.613 1.00 93.12 114 VAL A CA 1
ATOM 871 C C . VAL A 1 114 ? 3.198 8.591 -12.643 1.00 93.12 114 VAL A C 1
ATOM 873 O O . VAL A 1 114 ? 3.677 9.670 -12.992 1.00 93.12 114 VAL A O 1
ATOM 876 N N . LYS A 1 115 ? 2.039 8.129 -13.118 1.00 91.75 115 LYS A N 1
ATOM 877 C CA . LYS A 1 115 ? 1.171 8.897 -14.015 1.00 91.75 115 LYS A CA 1
ATOM 878 C C . LYS A 1 115 ? 0.062 9.585 -13.215 1.00 91.75 115 LYS A C 1
ATOM 880 O O . LYS A 1 115 ? -0.494 9.035 -12.262 1.00 91.75 115 LYS A O 1
ATOM 885 N N . TYR A 1 116 ? -0.231 10.824 -13.592 1.00 91.19 116 TYR A N 1
ATOM 886 C CA . TYR A 1 116 ? -1.194 11.675 -12.890 1.00 91.19 116 TYR A CA 1
ATO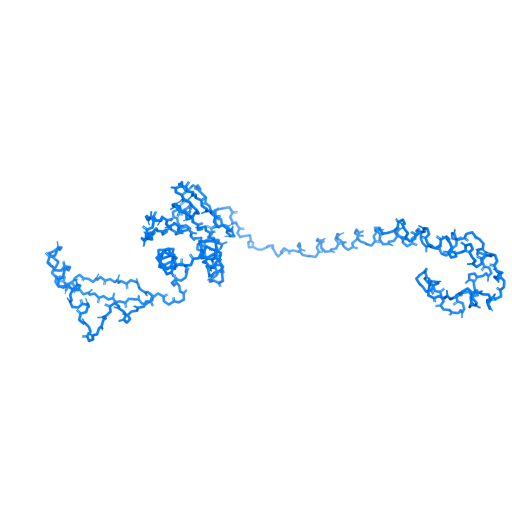M 887 C C . TYR A 1 116 ? -2.487 11.905 -13.677 1.00 91.19 116 TYR A C 1
ATOM 889 O O . TYR A 1 116 ? -3.514 12.155 -13.057 1.00 91.19 116 TYR A O 1
ATOM 897 N N . CYS A 1 117 ? -2.449 11.801 -15.009 1.00 90.75 117 CYS A N 1
ATOM 898 C CA . CYS A 1 117 ? -3.548 12.196 -15.891 1.00 90.75 117 CYS A CA 1
ATOM 899 C C . CYS A 1 117 ? -3.810 11.148 -16.983 1.00 90.75 117 CYS A C 1
ATOM 901 O O . CYS A 1 117 ? -2.896 10.419 -17.367 1.00 90.75 117 CYS A O 1
ATOM 903 N N . GLY A 1 118 ? -5.035 11.155 -17.520 1.00 89.38 118 GLY A N 1
ATOM 904 C CA . GLY A 1 118 ? -5.473 10.307 -18.634 1.00 89.38 118 GLY A CA 1
ATOM 905 C C . GLY A 1 118 ? -6.130 8.996 -18.199 1.00 89.38 118 GLY A C 1
ATOM 906 O O . GLY A 1 118 ? -6.110 8.636 -17.021 1.00 89.38 118 GLY A O 1
ATOM 907 N N . ASP A 1 119 ? -6.702 8.269 -19.161 1.00 89.00 119 ASP A N 1
ATOM 908 C CA . ASP A 1 119 ? -7.330 6.964 -18.901 1.00 89.00 119 ASP A CA 1
ATOM 909 C C . ASP A 1 119 ? -6.314 5.892 -18.503 1.00 89.00 119 ASP A C 1
ATOM 911 O O . ASP A 1 119 ? -6.633 5.010 -17.710 1.00 89.00 119 ASP A O 1
ATOM 915 N N . THR A 1 120 ? -5.054 6.058 -18.916 1.00 88.06 120 THR A N 1
ATOM 916 C CA . THR A 1 120 ? -3.942 5.196 -18.498 1.00 88.06 120 THR A CA 1
ATOM 917 C C . THR A 1 120 ? -3.852 5.059 -16.982 1.00 88.06 120 THR A C 1
ATOM 919 O O . THR A 1 120 ? -3.516 3.986 -16.497 1.00 88.06 120 THR A O 1
ATOM 922 N N . VAL A 1 121 ? -4.207 6.090 -16.205 1.00 90.56 121 VAL A N 1
ATOM 923 C CA . VAL A 1 121 ? -4.199 6.016 -14.736 1.00 90.56 121 VAL A CA 1
ATOM 924 C C . VAL A 1 121 ? -5.153 4.937 -14.225 1.00 90.56 121 VAL A C 1
ATOM 926 O O . VAL A 1 121 ? -4.780 4.213 -13.308 1.00 90.56 121 VAL A O 1
ATOM 929 N N . LYS A 1 122 ? -6.342 4.792 -14.820 1.00 88.25 122 LYS A N 1
ATOM 930 C CA . LYS A 1 122 ? -7.349 3.814 -14.375 1.00 88.25 122 LYS A CA 1
ATOM 931 C C . LYS A 1 122 ? -6.890 2.374 -14.612 1.00 88.25 122 LYS A C 1
ATOM 933 O O . LYS A 1 122 ? -7.158 1.507 -13.787 1.00 88.25 122 LYS A O 1
ATOM 938 N N . ASP A 1 123 ? -6.169 2.138 -15.704 1.00 88.38 123 ASP A N 1
ATOM 939 C CA . ASP A 1 123 ? -5.741 0.790 -16.093 1.00 88.38 123 ASP A CA 1
ATOM 940 C C . ASP A 1 123 ? -4.441 0.373 -15.385 1.00 88.38 123 ASP A C 1
ATOM 942 O O . ASP A 1 123 ? -4.280 -0.752 -14.882 1.00 88.38 123 ASP A O 1
ATOM 946 N N . VAL A 1 124 ? -3.496 1.311 -15.335 1.00 90.81 124 VAL A N 1
ATOM 947 C CA . VAL A 1 124 ? -2.102 1.082 -14.945 1.00 90.81 124 VAL A CA 1
ATOM 948 C C . VAL A 1 124 ? -1.873 1.301 -13.453 1.00 90.81 124 VAL A C 1
ATOM 950 O O . VAL A 1 124 ? -1.040 0.611 -12.850 1.00 90.81 124 VAL A O 1
ATOM 953 N N . MET A 1 125 ? -2.585 2.255 -12.848 1.00 93.19 125 MET A N 1
ATOM 954 C CA . MET A 1 125 ? -2.347 2.666 -11.470 1.00 93.19 125 MET A CA 1
ATOM 955 C C . MET A 1 125 ? -3.405 2.098 -10.528 1.00 93.19 125 MET A C 1
ATOM 957 O O . MET A 1 125 ? -4.598 2.331 -10.678 1.00 93.19 125 MET A O 1
ATOM 961 N N . ASN A 1 126 ? -2.945 1.382 -9.507 1.00 93.75 126 ASN A N 1
ATOM 962 C CA . ASN A 1 126 ? -3.780 0.968 -8.390 1.00 93.75 126 ASN A CA 1
ATOM 963 C C . ASN A 1 126 ? -3.698 2.022 -7.286 1.00 93.75 126 ASN A C 1
ATOM 965 O O . ASN A 1 126 ? -2.602 2.433 -6.897 1.00 93.75 126 ASN A O 1
ATOM 969 N N . GLU A 1 127 ? -4.843 2.414 -6.738 1.00 95.19 127 GLU A N 1
ATOM 970 C CA . GLU A 1 127 ? -4.924 3.344 -5.614 1.00 95.19 127 GLU A CA 1
ATOM 971 C C . GLU A 1 127 ? -5.542 2.657 -4.395 1.00 95.19 127 GLU A C 1
ATOM 973 O O . GLU A 1 127 ? -6.463 1.854 -4.516 1.00 95.19 127 GLU A O 1
ATOM 978 N N . GLY A 1 128 ? -5.009 2.969 -3.219 1.00 96.31 128 GLY A N 1
ATOM 979 C CA . 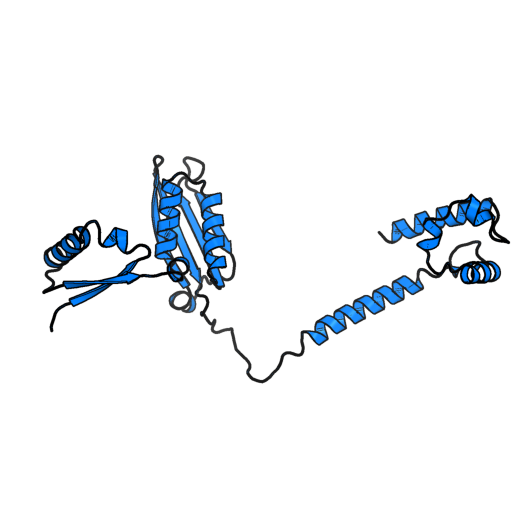GLY A 1 128 ? -5.497 2.497 -1.932 1.00 96.31 128 GLY A CA 1
ATOM 980 C C . GLY A 1 128 ? -5.559 3.646 -0.940 1.00 96.31 128 GLY A C 1
ATOM 981 O O . GLY A 1 128 ? -4.710 4.547 -0.948 1.00 96.31 128 GLY A O 1
ATOM 982 N N . PHE A 1 129 ? -6.572 3.624 -0.083 1.00 97.44 129 PHE A N 1
ATOM 983 C CA . PHE A 1 129 ? -6.766 4.627 0.955 1.00 97.44 129 PHE A CA 1
ATOM 984 C C . PHE A 1 129 ? -7.048 3.950 2.290 1.00 97.44 129 PHE A C 1
ATOM 986 O O . PHE A 1 129 ? -7.879 3.048 2.391 1.00 97.44 129 PHE A O 1
ATOM 993 N N . ALA A 1 130 ? -6.359 4.423 3.320 1.00 97.56 130 ALA A N 1
ATOM 994 C CA . ALA A 1 130 ? -6.538 3.974 4.684 1.00 97.56 130 ALA A CA 1
ATOM 995 C C . ALA A 1 130 ? -6.474 5.161 5.644 1.00 97.56 130 ALA A C 1
ATOM 997 O O . ALA A 1 130 ? -5.913 6.223 5.354 1.00 97.56 130 ALA A O 1
ATOM 998 N N . VAL A 1 131 ? -7.061 4.959 6.814 1.00 96.94 131 VAL A N 1
ATOM 999 C CA . VAL A 1 131 ? -7.179 5.974 7.852 1.00 96.94 131 VAL A CA 1
ATOM 1000 C C . VAL A 1 131 ? -6.486 5.454 9.102 1.00 96.94 131 VAL A C 1
ATOM 1002 O O . VAL A 1 131 ? -6.895 4.430 9.637 1.00 96.94 131 VAL A O 1
ATOM 1005 N N . ALA A 1 132 ? -5.464 6.165 9.570 1.00 96.38 132 ALA A N 1
ATOM 1006 C CA . ALA A 1 132 ? -4.777 5.866 10.821 1.00 96.38 132 ALA A CA 1
ATOM 1007 C C . ALA A 1 132 ? -5.373 6.707 11.957 1.00 96.38 132 ALA A C 1
ATOM 1009 O O . ALA A 1 132 ? -5.442 7.941 11.862 1.00 96.38 132 ALA A O 1
ATOM 1010 N N . LYS A 1 133 ? -5.792 6.055 13.041 1.00 95.19 133 LYS A N 1
ATOM 1011 C CA . LYS A 1 133 ? -6.365 6.704 14.227 1.00 95.19 133 LYS A CA 1
ATOM 1012 C C . LYS A 1 133 ? -5.302 6.815 15.317 1.00 95.19 133 LYS A C 1
ATOM 1014 O O . LYS A 1 133 ? -5.005 5.850 16.014 1.00 95.19 133 LYS A O 1
ATOM 1019 N N . LEU A 1 134 ? -4.745 8.011 15.498 1.00 92.81 134 LEU A N 1
ATOM 1020 C CA . LEU A 1 134 ? -3.790 8.291 16.569 1.00 92.81 134 LEU A CA 1
ATOM 1021 C C . LEU A 1 134 ? -4.438 9.138 17.671 1.00 92.81 134 LEU A C 1
ATOM 1023 O O . LEU A 1 134 ? -5.461 9.790 17.473 1.00 92.81 134 LEU A O 1
ATOM 1027 N N . LYS A 1 135 ? -3.793 9.190 18.841 1.00 91.12 135 LYS A N 1
ATOM 1028 C CA . LYS A 1 135 ? -4.208 10.050 19.965 1.00 91.12 135 LYS A CA 1
ATOM 1029 C C . LYS A 1 135 ? -4.463 11.524 19.578 1.00 91.12 135 LYS A C 1
ATOM 1031 O O . LYS A 1 135 ? -5.502 12.043 19.971 1.00 91.12 135 LYS A O 1
ATOM 1036 N N . PRO A 1 136 ? -3.583 12.218 18.821 1.00 88.56 136 PRO A N 1
ATOM 1037 C CA . PRO A 1 136 ? -3.816 13.616 18.429 1.00 88.56 136 PRO A CA 1
ATOM 1038 C C . PRO A 1 136 ? -4.908 13.809 17.361 1.00 88.56 136 PRO A C 1
ATOM 1040 O O . PRO A 1 136 ? -5.297 14.950 17.076 1.00 88.56 136 PRO A O 1
ATOM 1043 N N . GLY A 1 137 ? -5.381 12.727 16.735 1.00 91.44 137 GLY A N 1
ATOM 1044 C CA . GLY A 1 137 ? -6.414 12.758 15.710 1.00 91.44 137 GLY A CA 1
ATOM 1045 C C . GLY A 1 137 ? -6.176 11.753 14.588 1.00 91.44 137 GLY A C 1
ATOM 1046 O O . GLY A 1 137 ? -5.462 10.762 14.728 1.00 91.44 137 GLY A O 1
ATOM 1047 N N . VAL A 1 138 ? -6.800 12.034 13.450 1.00 95.00 138 VAL A N 1
ATOM 1048 C CA . VAL A 1 138 ? -6.830 11.135 12.299 1.00 95.00 138 VAL A CA 1
ATOM 1049 C C . VAL A 1 138 ? -5.797 11.558 11.255 1.00 95.00 138 VAL A C 1
ATOM 1051 O O . VAL A 1 138 ? -5.678 12.743 10.934 1.00 95.00 138 VAL A O 1
ATOM 1054 N N . ILE A 1 139 ? -5.063 10.586 10.715 1.00 96.00 139 ILE A N 1
ATOM 1055 C CA . ILE A 1 139 ? -4.131 10.767 9.599 1.00 96.00 139 ILE A CA 1
ATOM 1056 C C . ILE A 1 139 ? -4.636 9.951 8.407 1.00 96.00 139 ILE A C 1
ATOM 1058 O O . ILE A 1 139 ? -4.920 8.761 8.524 1.00 96.00 139 ILE A O 1
ATOM 1062 N N . GLY A 1 140 ? -4.748 10.601 7.252 1.00 96.88 140 GLY A N 1
ATOM 1063 C CA . GLY A 1 140 ? -5.062 9.956 5.982 1.00 96.88 140 GLY A CA 1
ATOM 1064 C C . GLY A 1 140 ? -3.802 9.419 5.315 1.00 96.88 140 GLY A C 1
ATOM 1065 O O . GLY A 1 140 ? -2.800 10.130 5.202 1.00 96.88 140 GLY A O 1
ATOM 1066 N N . VAL A 1 141 ? -3.870 8.176 4.851 1.00 97.44 141 VAL A N 1
ATOM 1067 C CA . VAL A 1 141 ? -2.809 7.504 4.104 1.00 97.44 141 VAL A CA 1
ATOM 1068 C C . VAL A 1 141 ? -3.364 7.120 2.741 1.00 97.44 141 VAL A C 1
ATOM 1070 O O . VAL A 1 141 ? -4.323 6.358 2.642 1.00 97.44 141 VAL A O 1
ATOM 1073 N N . LYS A 1 142 ? -2.757 7.640 1.678 1.00 97.62 142 LYS A N 1
ATOM 1074 C CA . LYS A 1 142 ? -3.076 7.272 0.298 1.00 97.62 142 LYS A CA 1
ATOM 1075 C C . LYS A 1 142 ? -1.840 6.672 -0.355 1.00 97.62 142 LYS A C 1
ATOM 1077 O O . LYS A 1 142 ? -0.780 7.293 -0.354 1.00 97.62 142 LYS A O 1
ATOM 1082 N N . VAL A 1 143 ? -1.980 5.486 -0.925 1.00 97.19 143 VAL A N 1
ATOM 1083 C CA . VAL A 1 143 ? -0.908 4.784 -1.637 1.00 97.19 143 VAL A CA 1
ATOM 1084 C C . VAL A 1 143 ? -1.343 4.596 -3.080 1.00 97.19 143 VAL A C 1
ATOM 1086 O O . VAL A 1 143 ? -2.451 4.142 -3.345 1.00 97.19 143 VAL A O 1
ATOM 1089 N N . ARG A 1 144 ? -0.480 4.964 -4.020 1.00 96.12 144 ARG A N 1
ATOM 1090 C CA . ARG A 1 144 ? -0.680 4.765 -5.454 1.00 96.12 144 ARG A CA 1
ATOM 1091 C C . ARG A 1 144 ? 0.489 3.935 -5.970 1.00 96.12 144 ARG A C 1
ATOM 1093 O O . ARG A 1 144 ? 1.640 4.303 -5.733 1.00 96.12 144 ARG A O 1
ATOM 1100 N N . ILE A 1 145 ? 0.209 2.830 -6.649 1.00 95.88 145 ILE A N 1
ATOM 1101 C CA . ILE A 1 145 ? 1.217 1.888 -7.154 1.00 95.88 145 ILE A CA 1
ATOM 1102 C C . ILE A 1 145 ? 0.990 1.686 -8.648 1.00 95.88 145 ILE A C 1
ATOM 1104 O O . ILE A 1 145 ? -0.119 1.366 -9.073 1.00 95.88 145 ILE A O 1
ATOM 1108 N N . MET A 1 146 ? 2.042 1.863 -9.441 1.00 94.56 146 MET A N 1
ATOM 1109 C CA . MET A 1 146 ? 2.060 1.496 -10.853 1.00 94.56 146 MET A CA 1
ATOM 1110 C C . MET A 1 146 ? 2.438 0.018 -10.971 1.00 94.56 146 MET A C 1
ATOM 1112 O O . MET A 1 146 ? 3.489 -0.394 -10.470 1.00 94.56 146 MET A O 1
ATOM 1116 N N . LYS A 1 147 ? 1.581 -0.784 -11.614 1.00 90.50 147 LYS A N 1
ATOM 1117 C CA . LYS A 1 147 ? 1.826 -2.224 -11.808 1.00 90.50 147 LYS A CA 1
ATOM 1118 C C . LYS A 1 147 ? 3.134 -2.457 -12.581 1.00 90.50 147 LYS A C 1
ATOM 1120 O O . LYS A 1 147 ? 3.498 -1.649 -13.435 1.00 90.50 147 LYS A O 1
ATOM 1125 N N . SER A 1 148 ? 3.806 -3.575 -12.306 1.00 89.25 148 SER A N 1
ATOM 1126 C CA . SER A 1 148 ? 5.013 -4.014 -13.025 1.00 89.25 148 SER A CA 1
ATOM 1127 C C . SER A 1 148 ? 4.767 -4.159 -14.529 1.00 89.25 148 SER A C 1
ATOM 1129 O O . SER A 1 148 ? 5.565 -3.707 -15.342 1.00 89.25 148 SER A O 1
ATOM 1131 N N . ASP A 1 149 ? 3.613 -4.716 -14.892 1.00 88.25 149 ASP A N 1
ATOM 1132 C CA . ASP A 1 149 ? 3.309 -5.146 -16.265 1.00 88.25 149 ASP A CA 1
ATOM 1133 C C . ASP A 1 149 ? 2.675 -4.034 -17.112 1.00 88.25 149 ASP A C 1
ATOM 1135 O O . ASP A 1 149 ? 2.242 -4.251 -18.244 1.00 88.25 149 ASP A O 1
ATOM 1139 N N . ALA A 1 150 ? 2.565 -2.831 -16.553 1.00 85.12 150 ALA A N 1
ATOM 1140 C CA . ALA A 1 150 ? 1.843 -1.748 -17.184 1.00 85.12 150 ALA A CA 1
ATOM 1141 C C . ALA A 1 150 ? 2.600 -1.191 -18.389 1.00 85.12 150 ALA A C 1
ATOM 1143 O O . ALA A 1 150 ? 3.663 -0.601 -18.218 1.00 85.12 150 ALA A O 1
ATOM 1144 N N . LYS A 1 151 ? 2.032 -1.320 -19.587 1.00 84.75 151 LYS A N 1
ATOM 1145 C CA . LYS A 1 151 ? 2.552 -0.685 -20.803 1.00 84.75 151 LYS A CA 1
ATOM 1146 C C . LYS A 1 151 ? 1.901 0.674 -20.997 1.00 84.75 151 LYS A C 1
ATOM 1148 O O . LYS A 1 151 ? 0.680 0.801 -20.897 1.00 84.75 151 LYS A O 1
ATOM 1153 N N . LEU A 1 152 ? 2.717 1.686 -21.251 1.00 87.50 152 LEU A N 1
ATOM 1154 C CA . LEU A 1 152 ? 2.213 3.005 -21.619 1.00 87.50 152 LEU A CA 1
ATOM 1155 C C . LEU A 1 152 ? 1.904 3.043 -23.124 1.00 87.50 152 LEU A C 1
ATOM 1157 O O . LEU A 1 152 ? 2.559 2.344 -23.889 1.00 87.50 152 LEU A O 1
ATOM 1161 N N . PRO A 1 153 ? 0.942 3.867 -23.572 1.00 85.00 153 PRO A N 1
ATOM 1162 C CA . PRO A 1 153 ? 0.641 4.011 -24.999 1.00 85.00 153 PRO A CA 1
ATOM 1163 C C . PRO A 1 153 ? 1.832 4.565 -25.795 1.00 85.00 153 PRO A C 1
ATOM 1165 O O . PRO A 1 153 ? 1.973 4.266 -26.974 1.00 85.00 153 PRO A O 1
ATOM 1168 N N . ASP A 1 154 ? 2.709 5.321 -25.130 1.00 86.38 154 ASP A N 1
ATOM 1169 C CA . ASP A 1 154 ? 3.931 5.876 -25.716 1.00 86.38 154 ASP A CA 1
ATOM 1170 C C . ASP A 1 154 ? 5.079 4.841 -25.782 1.00 86.38 154 ASP A C 1
ATOM 1172 O O . ASP A 1 154 ? 6.087 5.069 -26.448 1.00 86.38 154 ASP A O 1
ATOM 1176 N N . GLU A 1 155 ? 4.962 3.703 -25.080 1.00 85.69 155 GLU A N 1
ATOM 1177 C CA . GLU A 1 155 ? 5.974 2.638 -25.062 1.00 85.69 155 GLU A CA 1
ATOM 1178 C C . GLU A 1 155 ? 5.764 1.693 -26.258 1.00 85.69 155 GLU A C 1
ATOM 1180 O O . GLU A 1 155 ? 5.050 0.691 -26.176 1.00 85.69 155 GLU A O 1
ATOM 1185 N N . ILE A 1 156 ? 6.409 2.006 -27.382 1.00 87.56 156 ILE A N 1
ATOM 1186 C CA . ILE A 1 156 ? 6.388 1.173 -28.590 1.00 87.56 156 ILE A CA 1
ATOM 1187 C C . ILE A 1 156 ? 7.591 0.225 -28.568 1.00 87.56 156 ILE A C 1
ATOM 1189 O O . ILE A 1 156 ? 8.740 0.659 -28.507 1.00 87.56 156 ILE A O 1
ATOM 1193 N N . SER A 1 157 ? 7.338 -1.081 -28.658 1.00 83.88 157 SER A N 1
ATOM 1194 C CA . SER A 1 157 ? 8.385 -2.080 -28.886 1.00 83.88 157 SER A CA 1
ATOM 1195 C C . SER A 1 157 ? 8.604 -2.264 -30.386 1.00 83.88 157 SER A C 1
ATOM 1197 O O . SER A 1 157 ? 7.768 -2.869 -31.061 1.00 83.88 157 SER A O 1
ATOM 1199 N N . ILE A 1 158 ? 9.717 -1.752 -30.908 1.00 87.31 158 ILE A N 1
ATOM 1200 C CA . ILE A 1 158 ? 10.119 -1.983 -32.298 1.00 87.31 158 ILE A CA 1
ATOM 1201 C C . ILE A 1 158 ? 10.773 -3.365 -32.356 1.00 87.31 158 ILE A C 1
ATOM 1203 O O . ILE A 1 158 ? 11.842 -3.578 -31.790 1.00 87.31 158 ILE A O 1
ATOM 1207 N N . VAL A 1 159 ? 10.113 -4.327 -32.995 1.00 80.56 159 VAL A N 1
ATOM 1208 C CA . VAL A 1 159 ? 10.671 -5.670 -33.195 1.00 80.56 159 VAL A CA 1
ATOM 1209 C C . VAL A 1 159 ? 11.526 -5.630 -34.464 1.00 80.56 159 VAL A C 1
ATOM 1211 O O . VAL A 1 159 ? 10.975 -5.432 -35.543 1.00 80.56 159 VAL A O 1
ATOM 1214 N N . GLY A 1 160 ? 12.851 -5.790 -34.341 1.00 68.38 160 GLY A N 1
ATOM 1215 C CA . GLY A 1 160 ? 13.764 -5.910 -35.494 1.00 68.38 160 GLY A CA 1
ATOM 1216 C C . GLY A 1 160 ? 14.838 -4.828 -35.662 1.00 68.38 160 GLY A C 1
ATOM 1217 O O . GLY A 1 160 ? 15.467 -4.777 -36.711 1.00 68.38 160 GLY A O 1
ATOM 1218 N N . LEU A 1 161 ? 15.080 -3.993 -34.652 1.00 61.41 161 LEU A N 1
ATOM 1219 C CA . LEU A 1 161 ? 16.325 -3.232 -34.530 1.00 61.41 161 LEU A CA 1
ATOM 1220 C C . LEU A 1 161 ? 16.954 -3.639 -33.202 1.00 61.41 161 LEU A C 1
ATOM 1222 O O . LEU A 1 161 ? 16.557 -3.148 -32.143 1.00 61.41 161 LEU A O 1
ATOM 1226 N N . GLU A 1 162 ? 17.884 -4.591 -33.252 1.00 56.22 162 GLU A N 1
ATOM 1227 C CA . GLU A 1 162 ? 18.875 -4.706 -32.189 1.00 56.22 162 GLU A CA 1
ATOM 1228 C C . GLU A 1 162 ? 19.558 -3.346 -32.112 1.00 56.22 162 GLU A C 1
ATOM 1230 O O . GLU A 1 162 ? 20.111 -2.833 -33.079 1.00 56.22 162 GLU A O 1
ATOM 1235 N N . VAL A 1 163 ? 19.358 -2.678 -30.986 1.00 54.19 163 VAL A N 1
ATOM 1236 C CA . VAL A 1 163 ? 19.908 -1.359 -30.749 1.00 54.19 163 VAL A CA 1
ATOM 1237 C C . VAL A 1 163 ? 21.413 -1.548 -30.556 1.00 54.19 163 VAL A C 1
ATOM 1239 O O . VAL A 1 163 ? 21.853 -1.831 -29.446 1.00 54.19 163 VAL A O 1
ATOM 1242 N N . GLU A 1 164 ? 22.189 -1.345 -31.620 1.00 49.31 164 GLU A N 1
ATOM 1243 C CA . GLU A 1 164 ? 23.656 -1.176 -31.589 1.00 49.31 164 GLU A CA 1
ATOM 1244 C C . GLU 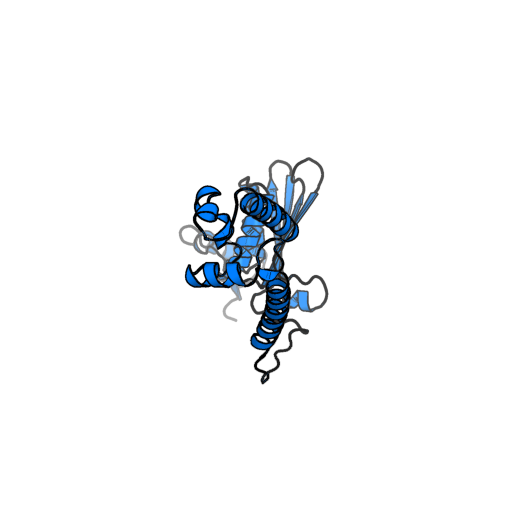A 1 164 ? 24.087 0.039 -30.731 1.00 49.31 164 GLU A C 1
ATOM 1246 O O . GLU A 1 164 ? 25.261 0.222 -30.430 1.00 49.31 164 GLU A O 1
ATOM 1251 N N . LYS A 1 165 ? 23.146 0.835 -30.196 1.00 50.53 165 LYS A N 1
ATOM 1252 C CA . LYS A 1 165 ? 23.426 2.045 -29.394 1.00 50.53 165 LYS A CA 1
ATOM 1253 C C . LYS A 1 165 ? 24.038 1.816 -28.005 1.00 50.53 165 LYS A C 1
ATOM 1255 O O . LYS A 1 165 ? 24.045 2.742 -27.196 1.00 50.53 165 LYS A O 1
ATOM 1260 N N . LYS A 1 166 ? 24.519 0.616 -27.677 1.00 49.72 166 LYS A N 1
ATOM 1261 C CA . LYS A 1 166 ? 25.453 0.464 -26.546 1.00 49.72 166 LYS A CA 1
ATOM 1262 C C . LYS A 1 166 ? 26.909 0.552 -26.983 1.00 49.72 166 LYS A C 1
ATOM 1264 O O . LYS A 1 166 ? 27.721 0.953 -26.162 1.00 49.72 166 LYS A O 1
ATOM 1269 N N . GLU A 1 167 ? 27.219 0.241 -28.237 1.00 49.50 167 GLU A N 1
ATOM 1270 C CA . GLU A 1 167 ? 28.583 0.339 -28.754 1.00 49.50 167 GLU A CA 1
ATOM 1271 C C . GLU A 1 167 ? 28.860 1.752 -29.271 1.00 49.50 167 GLU A C 1
ATOM 1273 O O . GLU A 1 167 ? 29.842 2.338 -28.841 1.00 49.50 167 GLU A O 1
ATOM 1278 N N . GLU A 1 168 ? 27.940 2.381 -30.013 1.00 47.66 168 GLU A N 1
ATOM 1279 C CA . GLU A 1 168 ? 28.164 3.740 -30.552 1.00 47.66 168 GLU A CA 1
ATOM 1280 C C . GLU A 1 168 ? 28.376 4.806 -29.457 1.00 47.66 168 GLU A C 1
ATOM 1282 O O . GLU A 1 168 ? 29.272 5.633 -29.562 1.00 47.66 168 GLU A O 1
ATOM 1287 N N . VAL A 1 169 ? 27.619 4.762 -28.350 1.00 52.16 169 VAL A N 1
ATOM 1288 C CA . VAL A 1 169 ? 27.778 5.746 -27.255 1.00 52.16 169 VAL A CA 1
ATOM 1289 C C . VAL A 1 169 ? 29.036 5.465 -26.421 1.00 52.16 169 VAL A C 1
ATOM 1291 O O . VAL A 1 169 ? 29.639 6.392 -25.878 1.00 52.16 169 VAL A O 1
ATOM 1294 N N . GLU A 1 170 ? 29.458 4.200 -26.310 1.00 51.00 170 GLU A N 1
ATOM 1295 C CA . GLU A 1 170 ? 30.736 3.845 -25.680 1.00 51.00 170 GLU A CA 1
ATOM 1296 C C . GLU A 1 170 ? 31.937 4.156 -26.581 1.00 51.00 170 GLU A C 1
ATOM 1298 O O . GLU A 1 170 ? 33.011 4.449 -26.061 1.00 51.00 170 GLU A O 1
ATOM 1303 N N . GLU A 1 171 ? 31.787 4.081 -27.902 1.00 49.69 171 GLU A N 1
ATOM 1304 C CA . GLU A 1 171 ? 32.824 4.445 -28.867 1.00 49.69 171 GLU A CA 1
ATOM 1305 C C . GLU A 1 171 ? 32.983 5.960 -28.953 1.00 49.69 171 GLU A C 1
ATOM 1307 O O . GLU A 1 171 ? 34.105 6.426 -28.785 1.00 49.69 171 GLU A O 1
ATOM 1312 N N . GLU A 1 172 ? 31.896 6.732 -29.042 1.00 50.97 172 GLU A N 1
ATOM 1313 C CA . GLU A 1 172 ? 31.956 8.203 -29.026 1.00 50.97 172 GLU A CA 1
ATOM 1314 C C . GLU A 1 172 ? 32.569 8.730 -27.716 1.00 50.97 172 GLU A C 1
ATOM 1316 O O . GLU A 1 172 ? 33.444 9.593 -27.739 1.00 50.97 172 GLU A O 1
ATOM 1321 N N . THR A 1 173 ? 32.217 8.150 -26.559 1.00 49.16 173 THR A N 1
ATOM 1322 C CA . THR A 1 173 ? 32.844 8.541 -25.278 1.00 49.16 173 THR A CA 1
ATOM 1323 C C . THR A 1 173 ? 34.294 8.065 -25.138 1.00 49.16 173 THR A C 1
ATOM 1325 O O . THR A 1 173 ? 35.092 8.739 -24.484 1.00 49.16 173 THR A O 1
ATOM 1328 N N . LYS A 1 174 ? 34.686 6.943 -25.761 1.00 52.34 174 LYS A N 1
ATOM 1329 C CA . LYS A 1 174 ? 36.091 6.487 -25.810 1.00 52.34 174 LYS A CA 1
ATOM 1330 C C . LYS A 1 174 ? 36.928 7.289 -26.806 1.00 52.34 174 LYS A C 1
ATOM 1332 O O . LYS A 1 174 ? 38.124 7.435 -26.561 1.00 52.34 174 LYS A O 1
ATOM 1337 N N . GLU A 1 175 ? 36.351 7.773 -27.901 1.00 51.50 175 GLU A N 1
ATOM 1338 C CA . GLU A 1 175 ? 37.013 8.641 -28.881 1.00 51.50 175 GLU A CA 1
ATOM 1339 C C . GLU A 1 175 ? 37.196 10.052 -28.322 1.00 51.50 175 GLU A C 1
ATOM 1341 O O . GLU A 1 175 ? 38.326 10.537 -28.323 1.00 51.50 175 GLU A O 1
ATOM 1346 N N . GLU A 1 176 ? 36.175 10.637 -27.687 1.00 47.22 176 GLU A N 1
ATOM 1347 C CA . GLU A 1 176 ? 36.317 11.913 -26.969 1.00 47.22 176 GLU A CA 1
ATOM 1348 C C . GLU A 1 176 ? 37.322 11.800 -25.804 1.00 47.22 176 GLU A C 1
ATOM 1350 O O . GLU A 1 176 ? 38.167 12.676 -25.613 1.00 47.22 176 GLU A O 1
ATOM 1355 N N . GLU A 1 177 ? 37.326 10.695 -25.044 1.00 50.69 177 GLU A N 1
ATOM 1356 C CA . GLU A 1 177 ? 38.358 10.472 -24.021 1.00 50.69 177 GLU A CA 1
ATOM 1357 C C . GLU A 1 177 ? 39.762 10.259 -24.608 1.00 50.69 177 GLU A C 1
ATOM 1359 O O . GLU A 1 177 ? 40.745 10.609 -23.947 1.00 50.69 177 GLU A O 1
ATOM 1364 N N . LYS A 1 178 ? 39.886 9.663 -25.802 1.00 48.25 178 LYS A N 1
ATOM 1365 C CA . LYS A 1 178 ? 41.174 9.470 -26.487 1.00 48.25 178 LYS A CA 1
ATOM 1366 C C . LYS A 1 178 ? 41.699 10.780 -27.054 1.00 48.25 178 LYS A C 1
ATOM 1368 O O . LYS A 1 178 ? 42.866 11.062 -26.809 1.00 48.25 178 LYS A O 1
ATOM 1373 N N . GLU A 1 179 ? 40.866 11.607 -27.679 1.00 48.84 179 GLU A N 1
ATOM 1374 C CA . GLU A 1 179 ? 41.259 12.941 -28.154 1.00 48.84 179 GLU A CA 1
ATOM 1375 C C . GLU A 1 179 ? 41.666 13.846 -26.982 1.00 48.84 179 GLU A C 1
ATOM 1377 O O . GLU A 1 179 ? 42.728 14.469 -27.012 1.00 48.84 179 GLU A O 1
ATOM 1382 N N . VAL A 1 180 ? 40.921 13.824 -25.869 1.00 50.53 180 VAL A N 1
ATOM 1383 C CA . VAL A 1 180 ? 41.281 14.593 -24.663 1.00 50.53 180 VAL A CA 1
ATOM 1384 C C . VAL A 1 180 ? 42.540 14.032 -23.975 1.00 50.53 180 VAL A C 1
ATOM 1386 O O . VAL A 1 180 ? 43.316 14.795 -23.390 1.00 50.53 180 VAL A O 1
ATOM 1389 N N . LYS A 1 181 ? 42.795 12.715 -24.033 1.00 46.03 181 LYS A N 1
ATOM 1390 C CA . LYS A 1 181 ? 44.040 12.096 -23.524 1.00 46.03 181 LYS A CA 1
ATOM 1391 C C . LYS A 1 181 ? 45.235 12.340 -24.448 1.00 46.03 181 LYS A C 1
ATOM 1393 O O . LYS A 1 181 ? 46.343 12.489 -23.933 1.00 46.03 181 LYS A O 1
ATOM 1398 N N . GLU A 1 182 ? 45.043 12.397 -25.761 1.00 42.72 182 GLU A N 1
ATOM 1399 C CA . GLU A 1 182 ? 46.090 12.711 -26.739 1.00 42.72 182 GLU A CA 1
ATOM 1400 C C . GLU A 1 182 ? 46.477 14.192 -26.671 1.00 42.72 182 GLU A C 1
ATOM 1402 O O . GLU A 1 182 ? 47.666 14.484 -26.538 1.00 42.72 182 GLU A O 1
ATOM 1407 N N . GLU A 1 183 ? 45.517 15.118 -26.560 1.00 39.41 183 GLU A N 1
ATOM 1408 C CA . GLU A 1 183 ? 45.815 16.539 -26.314 1.00 39.41 183 GLU A CA 1
ATOM 1409 C C . GLU A 1 183 ? 46.498 16.779 -24.952 1.00 39.41 183 GLU A C 1
ATOM 1411 O O . GLU A 1 183 ? 47.369 17.647 -24.827 1.00 39.41 183 GLU A O 1
ATOM 1416 N N . LYS A 1 184 ? 46.144 16.010 -23.909 1.00 43.62 184 LYS A N 1
ATOM 1417 C CA . LYS A 1 184 ? 46.818 16.083 -22.595 1.00 43.62 184 LYS A CA 1
ATOM 1418 C C . LYS A 1 184 ? 48.223 15.472 -22.614 1.00 43.62 184 LYS A C 1
ATOM 1420 O O . LYS A 1 184 ? 49.111 16.007 -21.946 1.00 43.62 184 LYS A O 1
ATOM 1425 N N . LYS A 1 185 ? 48.455 14.405 -23.389 1.00 39.19 185 LYS A N 1
ATOM 1426 C CA . LYS A 1 185 ? 49.789 13.811 -23.605 1.00 39.19 185 LYS A CA 1
ATOM 1427 C C . LYS A 1 185 ? 50.689 14.695 -24.467 1.00 39.19 185 LYS A C 1
ATOM 1429 O O . LYS A 1 185 ? 51.892 14.749 -24.225 1.00 39.19 185 LYS A O 1
ATOM 1434 N N . GLU A 1 186 ? 50.139 15.428 -25.433 1.00 37.31 186 GLU A N 1
ATOM 1435 C CA . GLU A 1 186 ? 50.925 16.383 -26.220 1.00 37.31 186 GLU A CA 1
ATOM 1436 C C . GLU A 1 186 ? 51.388 17.594 -25.409 1.00 37.31 186 GLU A C 1
ATOM 1438 O O . GLU A 1 186 ? 52.497 18.070 -25.637 1.00 37.31 186 GLU A O 1
ATOM 1443 N N . LYS A 1 187 ? 50.607 18.031 -24.413 1.00 40.88 187 LYS A N 1
ATOM 1444 C CA . LYS A 1 187 ? 50.971 19.128 -23.494 1.00 40.88 187 LYS A CA 1
ATOM 1445 C C . LYS A 1 187 ? 51.929 18.722 -22.362 1.00 40.88 187 LYS A C 1
ATOM 1447 O O . LYS A 1 187 ? 52.298 19.568 -21.554 1.00 40.88 187 LYS A O 1
ATOM 1452 N N . THR A 1 188 ? 52.321 17.450 -22.267 1.00 42.59 188 THR A N 1
ATOM 1453 C CA . THR A 1 188 ? 53.146 16.908 -21.168 1.00 42.59 188 THR A CA 1
ATOM 1454 C C . THR A 1 188 ? 54.355 16.117 -21.674 1.00 42.59 188 THR A C 1
ATOM 1456 O O . THR A 1 188 ? 54.709 15.069 -21.137 1.00 42.59 188 THR A O 1
ATOM 1459 N N . LYS A 1 189 ? 55.035 16.612 -22.713 1.00 42.84 189 LYS A N 1
ATOM 1460 C CA . LYS A 1 189 ? 56.313 16.037 -23.157 1.00 42.84 189 LYS A CA 1
ATOM 1461 C C . LYS A 1 189 ? 57.463 16.597 -22.304 1.00 42.84 189 LYS A C 1
ATOM 1463 O O . LYS A 1 189 ? 57.524 17.791 -22.018 1.00 42.84 189 LYS A O 1
ATOM 1468 N N . LEU A 1 190 ? 58.413 15.736 -21.921 1.00 50.41 190 LEU A N 1
ATOM 1469 C CA . LEU A 1 190 ? 59.613 16.074 -21.122 1.00 50.41 190 LEU A CA 1
ATOM 1470 C C . LEU A 1 190 ? 60.476 17.201 -21.733 1.00 50.41 190 LEU A C 1
ATOM 1472 O O . LEU A 1 190 ? 61.296 17.802 -21.040 1.00 50.41 190 LEU A O 1
ATOM 1476 N N . THR A 1 191 ? 60.277 17.493 -23.019 1.00 49.47 191 THR A N 1
ATOM 1477 C CA . THR A 1 191 ? 60.963 18.525 -23.805 1.00 49.47 191 THR A CA 1
ATOM 1478 C C . THR A 1 191 ? 60.597 19.960 -23.424 1.00 49.47 191 THR A C 1
ATOM 1480 O O . THR A 1 191 ? 61.358 20.871 -23.745 1.00 49.47 191 THR A O 1
ATOM 1483 N N . ASP A 1 192 ? 59.479 20.176 -22.723 1.00 53.78 192 ASP A N 1
ATOM 1484 C CA . ASP A 1 192 ? 58.988 21.526 -22.397 1.00 53.78 192 ASP A CA 1
ATOM 1485 C C . ASP A 1 192 ? 59.545 22.077 -21.066 1.00 53.78 192 ASP A C 1
ATOM 1487 O O . ASP A 1 192 ? 59.338 23.246 -20.721 1.00 53.78 192 ASP A O 1
ATOM 1491 N N . LEU A 1 193 ? 60.306 21.268 -20.316 1.00 56.34 193 LEU A N 1
ATOM 1492 C CA . LEU A 1 193 ? 60.982 21.692 -19.087 1.00 56.34 193 LEU A CA 1
ATOM 1493 C C . LEU A 1 193 ? 62.251 22.494 -19.414 1.00 56.34 193 LEU A C 1
ATOM 1495 O O . LEU A 1 193 ? 63.228 21.984 -19.971 1.00 56.34 193 LEU A O 1
ATOM 1499 N N . LYS A 1 194 ? 62.275 23.773 -19.017 1.00 51.88 194 LYS A N 1
ATOM 1500 C CA . LYS A 1 194 ? 63.448 24.643 -19.202 1.00 51.88 194 LYS A CA 1
ATOM 1501 C C . LYS A 1 194 ? 64.645 24.091 -18.423 1.00 51.88 194 LYS A C 1
ATOM 1503 O O . LYS A 1 194 ? 64.652 24.124 -17.198 1.00 51.88 194 LYS A O 1
ATOM 1508 N N . GLY A 1 195 ? 65.675 23.658 -19.152 1.00 56.12 195 GLY A N 1
ATOM 1509 C CA . GLY A 1 195 ? 66.929 23.134 -18.597 1.00 56.12 195 GLY A CA 1
ATOM 1510 C C . GLY A 1 195 ? 67.206 21.663 -18.919 1.00 56.12 195 GLY A C 1
ATOM 1511 O O . GLY A 1 195 ? 68.294 21.186 -18.603 1.00 56.12 195 GLY A O 1
ATOM 1512 N N . VAL A 1 196 ? 66.275 20.961 -19.577 1.00 54.81 196 VAL A N 1
ATOM 1513 C CA . VAL A 1 196 ? 66.464 19.581 -20.047 1.00 54.81 196 VAL A CA 1
ATOM 1514 C C . VAL A 1 196 ? 66.749 19.604 -21.553 1.00 54.81 196 VAL A C 1
ATOM 1516 O O . VAL A 1 196 ? 65.860 19.826 -22.365 1.00 54.81 196 VAL A O 1
ATOM 1519 N N . GLY A 1 197 ? 68.018 19.444 -21.935 1.00 54.97 197 GLY A N 1
ATOM 1520 C CA . GLY A 1 197 ? 68.418 19.308 -23.342 1.00 54.97 197 GLY A CA 1
ATOM 1521 C C . GLY A 1 197 ? 68.298 17.864 -23.845 1.00 54.97 197 GLY A C 1
ATOM 1522 O O . GLY A 1 197 ? 68.260 16.931 -23.045 1.00 54.97 197 GLY A O 1
ATOM 1523 N N . GLU A 1 198 ? 68.318 17.664 -25.166 1.00 56.50 198 GLU A N 1
ATOM 1524 C CA . GLU A 1 198 ? 68.192 16.347 -25.833 1.00 56.50 198 GLU A CA 1
ATOM 1525 C C . GLU A 1 198 ? 69.176 15.275 -25.320 1.00 56.50 198 GLU A C 1
ATOM 1527 O O . GLU A 1 198 ? 68.905 14.077 -25.387 1.00 56.50 198 GLU A O 1
ATOM 1532 N N . SER A 1 199 ? 70.328 15.693 -24.792 1.00 55.03 199 SER A N 1
ATOM 1533 C CA . SER A 1 199 ? 71.328 14.819 -24.173 1.00 55.03 199 SER A CA 1
ATOM 1534 C C . SER A 1 199 ? 70.892 14.260 -22.816 1.00 55.03 199 SER A C 1
ATOM 1536 O O . SER A 1 199 ? 71.210 13.114 -22.515 1.00 55.03 199 SER A O 1
ATOM 1538 N N . ILE A 1 200 ? 70.136 15.027 -22.027 1.00 59.66 200 ILE A N 1
ATOM 1539 C CA . ILE A 1 200 ? 69.626 14.621 -20.708 1.00 59.66 200 ILE A CA 1
ATOM 1540 C C . ILE A 1 200 ? 68.395 13.718 -20.875 1.00 59.66 200 ILE A C 1
ATOM 1542 O O . ILE A 1 200 ? 68.262 12.735 -20.155 1.00 59.66 200 ILE A O 1
ATOM 1546 N N . VAL A 1 201 ? 67.555 13.977 -21.886 1.00 58.12 201 VAL A N 1
ATOM 1547 C CA . VAL A 1 201 ? 66.408 13.116 -22.244 1.00 58.12 201 VAL A CA 1
ATOM 1548 C C . VAL A 1 201 ? 66.874 11.696 -22.590 1.00 58.12 201 VAL A C 1
ATOM 1550 O O . VAL A 1 201 ? 66.361 10.730 -22.038 1.00 58.12 201 VAL A O 1
ATOM 1553 N N . LYS A 1 202 ? 67.942 11.560 -23.388 1.00 57.75 202 LYS A N 1
ATOM 1554 C CA . LYS A 1 202 ? 68.529 10.252 -23.744 1.00 57.75 202 LYS A CA 1
ATOM 1555 C C . LYS A 1 202 ? 69.173 9.510 -22.570 1.00 57.75 202 LYS A C 1
ATOM 1557 O O . LYS A 1 202 ? 69.342 8.293 -22.637 1.00 57.75 202 LYS A O 1
ATOM 1562 N N . GLU A 1 203 ? 69.606 10.219 -21.529 1.00 59.00 203 GLU A N 1
ATOM 1563 C CA . GLU A 1 203 ? 70.131 9.595 -20.308 1.00 59.00 203 GLU A CA 1
ATOM 1564 C C . GLU A 1 203 ? 69.006 9.184 -19.346 1.00 59.00 203 GLU A C 1
ATOM 1566 O O . GLU A 1 203 ? 69.117 8.137 -18.712 1.00 59.00 203 GLU A O 1
ATOM 1571 N N . LEU A 1 204 ? 67.905 9.939 -19.301 1.00 61.56 204 LEU A N 1
ATOM 1572 C CA . LEU A 1 204 ? 66.693 9.603 -18.543 1.00 61.56 204 LEU A CA 1
ATOM 1573 C C . LEU A 1 204 ? 65.944 8.402 -19.147 1.00 61.56 204 LEU A C 1
ATOM 1575 O O . LEU A 1 204 ? 65.552 7.497 -18.412 1.00 61.56 204 LEU A O 1
ATOM 1579 N N . GLU A 1 205 ? 65.859 8.323 -20.478 1.00 5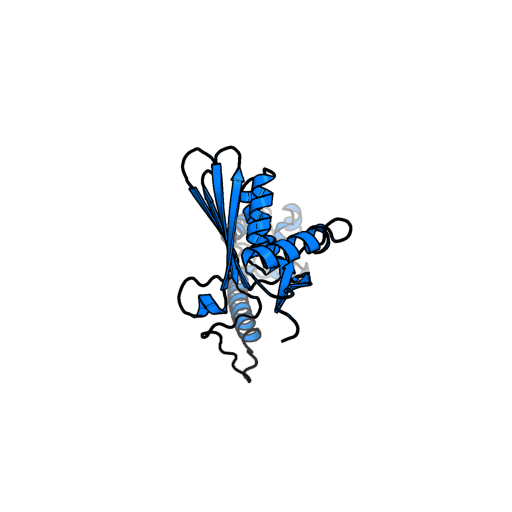8.56 205 GLU A N 1
ATOM 1580 C CA . GLU A 1 205 ? 65.296 7.171 -21.204 1.00 58.56 205 GLU A CA 1
ATOM 1581 C C . GLU A 1 205 ? 66.105 5.886 -20.957 1.00 58.56 205 GLU A C 1
ATOM 1583 O O . GLU A 1 205 ? 65.542 4.814 -20.751 1.00 58.56 205 GLU A O 1
ATOM 1588 N N . LYS A 1 206 ? 67.442 5.977 -20.888 1.00 55.75 206 LYS A N 1
ATOM 1589 C CA . LYS A 1 206 ? 68.310 4.825 -20.563 1.00 55.75 206 LYS A CA 1
ATOM 1590 C C . LYS A 1 206 ? 68.144 4.314 -19.133 1.00 55.75 206 LYS A C 1
ATOM 1592 O O . LYS A 1 206 ? 68.525 3.178 -18.856 1.00 55.75 206 LYS A O 1
ATOM 1597 N N . LEU A 1 207 ? 67.624 5.149 -18.236 1.00 57.97 207 LEU A N 1
ATOM 1598 C CA . LEU A 1 207 ? 67.324 4.801 -16.849 1.00 57.97 207 LEU A CA 1
ATOM 1599 C C . LEU A 1 207 ? 65.857 4.370 -16.655 1.00 57.97 207 LEU A C 1
ATOM 1601 O O . LEU A 1 207 ? 65.495 4.006 -15.539 1.00 57.97 207 LEU A O 1
ATOM 1605 N N . GLY A 1 208 ? 65.045 4.354 -17.721 1.00 49.34 208 GLY A N 1
ATOM 1606 C CA . GLY A 1 208 ? 63.657 3.879 -17.699 1.00 49.34 208 GLY A CA 1
ATOM 1607 C C . GLY A 1 208 ? 62.647 4.874 -17.120 1.00 49.34 208 GLY A C 1
ATOM 1608 O O . GLY A 1 208 ? 61.599 4.451 -16.644 1.00 49.34 208 GLY A O 1
ATOM 1609 N N . ILE A 1 209 ? 62.961 6.175 -17.125 1.00 55.12 209 ILE A N 1
ATOM 1610 C CA . ILE A 1 209 ? 62.079 7.237 -16.622 1.00 55.12 209 ILE A CA 1
ATOM 1611 C C . ILE A 1 209 ? 61.387 7.892 -17.821 1.00 55.12 209 ILE A C 1
ATOM 1613 O O . ILE A 1 209 ? 61.975 8.736 -18.497 1.00 55.12 209 ILE A O 1
ATOM 1617 N N . GLU A 1 210 ? 60.146 7.490 -18.093 1.00 50.69 210 GLU A N 1
ATOM 1618 C CA . GLU A 1 210 ? 59.393 7.916 -19.286 1.00 50.69 210 GLU A CA 1
ATOM 1619 C C . GLU A 1 210 ? 58.222 8.860 -18.963 1.00 50.69 210 GLU A C 1
ATOM 1621 O O . GLU A 1 210 ? 57.656 9.470 -19.872 1.00 50.69 210 GLU A O 1
ATOM 1626 N N . SER A 1 211 ? 57.867 9.037 -17.682 1.00 54.34 211 SER A N 1
ATOM 1627 C CA . SER A 1 211 ? 56.725 9.862 -17.281 1.00 54.34 211 SER A CA 1
ATOM 1628 C C . SER A 1 211 ? 57.057 10.919 -16.218 1.00 54.34 211 SER A C 1
ATOM 1630 O O . SER A 1 211 ? 57.968 10.782 -15.402 1.00 54.34 211 SER A O 1
ATOM 1632 N N . ILE A 1 212 ? 56.286 12.012 -16.228 1.00 52.66 212 ILE A N 1
ATOM 1633 C CA . ILE A 1 212 ? 56.387 13.137 -15.280 1.00 52.66 212 ILE A CA 1
ATOM 1634 C C . ILE A 1 212 ? 56.099 12.692 -13.830 1.00 52.66 212 ILE A C 1
ATOM 1636 O O . ILE A 1 212 ? 56.564 13.323 -12.878 1.00 52.66 212 ILE A O 1
ATOM 1640 N N . GLU A 1 213 ? 55.361 11.594 -13.659 1.00 55.56 213 GLU A N 1
ATOM 1641 C CA . GLU A 1 213 ? 55.005 11.021 -12.359 1.00 55.56 213 GLU A CA 1
ATOM 1642 C C . GLU A 1 213 ? 56.200 10.319 -11.698 1.00 55.56 213 GLU A C 1
ATOM 1644 O O . GLU A 1 213 ? 56.413 10.500 -10.501 1.00 55.56 213 GLU A O 1
ATOM 1649 N N . ASP A 1 214 ? 57.065 9.663 -12.474 1.00 57.41 214 ASP A N 1
ATOM 1650 C CA . ASP A 1 214 ? 58.265 8.978 -11.963 1.00 57.41 214 ASP A CA 1
ATOM 1651 C C . ASP A 1 214 ? 59.333 9.966 -11.441 1.00 57.41 214 ASP A C 1
ATOM 1653 O O . ASP A 1 214 ? 60.070 9.687 -10.493 1.00 57.41 214 ASP A O 1
ATOM 1657 N N . LEU A 1 215 ? 59.384 11.179 -12.009 1.00 58.41 215 LEU A N 1
ATOM 1658 C CA . LEU A 1 215 ? 60.283 12.263 -11.577 1.00 58.41 215 LEU A CA 1
ATOM 1659 C C . LEU A 1 215 ? 59.851 12.936 -10.262 1.00 58.41 215 LEU A C 1
ATOM 1661 O O . LEU A 1 215 ? 60.643 13.656 -9.643 1.00 58.41 215 LEU A O 1
ATOM 1665 N N . LYS A 1 216 ? 58.601 12.737 -9.828 1.00 59.22 216 LYS A N 1
ATOM 1666 C CA . LYS A 1 216 ? 58.036 13.336 -8.607 1.00 59.22 216 LYS A CA 1
ATOM 1667 C C . LYS A 1 216 ? 58.595 12.690 -7.340 1.00 59.22 216 LYS A C 1
ATOM 1669 O O . LYS A 1 216 ? 58.847 13.400 -6.357 1.00 59.22 216 LYS A O 1
ATOM 1674 N N . ASP A 1 217 ? 58.806 11.379 -7.392 1.00 54.09 217 ASP A N 1
ATOM 1675 C CA . ASP A 1 217 ? 59.174 10.558 -6.238 1.00 54.09 217 ASP A CA 1
ATOM 1676 C C . ASP A 1 217 ? 60.687 10.544 -5.974 1.00 54.09 217 ASP A C 1
ATOM 1678 O O . ASP A 1 217 ? 61.120 10.203 -4.873 1.00 54.09 217 ASP A O 1
ATOM 1682 N N . MET A 1 218 ? 61.497 11.023 -6.927 1.00 60.31 218 MET A N 1
ATOM 1683 C CA . MET A 1 218 ? 62.943 11.138 -6.748 1.00 60.31 218 MET A CA 1
ATOM 1684 C C . MET A 1 218 ? 63.347 12.358 -5.898 1.00 60.31 218 MET A C 1
ATOM 1686 O O . MET A 1 218 ? 62.831 13.490 -5.992 1.00 60.31 218 MET A O 1
ATOM 1690 N N . SER A 1 219 ? 64.324 12.126 -5.028 1.00 56.59 219 SER A N 1
ATOM 1691 C CA . SER A 1 219 ? 64.917 13.140 -4.158 1.00 56.59 219 SER A CA 1
ATOM 1692 C C . SER A 1 219 ? 65.944 14.005 -4.910 1.00 56.59 219 SER A C 1
ATOM 1694 O O . SER A 1 219 ? 66.477 13.624 -5.950 1.00 56.59 219 SER A O 1
ATOM 1696 N N . ILE A 1 220 ? 66.235 15.210 -4.398 1.00 58.47 220 ILE A N 1
ATOM 1697 C CA . ILE A 1 220 ? 67.165 16.162 -5.053 1.00 58.47 220 ILE A CA 1
ATOM 1698 C C . ILE A 1 220 ? 68.571 15.545 -5.205 1.00 58.47 220 ILE A C 1
ATOM 1700 O O . ILE A 1 220 ? 69.269 15.825 -6.173 1.00 58.47 220 ILE A O 1
ATOM 1704 N N . GLU A 1 221 ? 68.953 14.654 -4.289 1.00 57.53 221 GLU A N 1
ATOM 1705 C CA . GLU A 1 221 ? 70.244 13.958 -4.282 1.00 57.53 221 GLU A CA 1
ATOM 1706 C C . GLU A 1 221 ? 70.346 12.842 -5.336 1.00 57.53 221 GLU A C 1
ATOM 1708 O O . GLU A 1 221 ? 71.449 12.467 -5.733 1.00 57.53 221 GLU A O 1
ATOM 1713 N N . GLU A 1 222 ? 69.220 12.306 -5.807 1.00 60.69 222 GLU A N 1
ATOM 1714 C CA . GLU A 1 222 ? 69.185 11.280 -6.857 1.00 60.69 222 GLU A CA 1
ATOM 1715 C C . GLU A 1 222 ? 69.220 11.905 -8.253 1.00 60.69 222 GLU A C 1
ATOM 1717 O O . GLU A 1 222 ? 69.900 11.386 -9.135 1.00 60.69 222 GLU A O 1
ATOM 1722 N N . LEU A 1 223 ? 68.599 13.077 -8.421 1.00 59.84 223 LEU A N 1
ATOM 1723 C CA . LEU A 1 223 ? 68.691 13.869 -9.652 1.00 59.84 223 LEU A CA 1
ATOM 1724 C C . LEU A 1 223 ? 70.106 14.428 -9.885 1.00 59.84 223 LEU A C 1
ATOM 1726 O O . LEU A 1 223 ? 70.522 14.585 -11.027 1.00 59.84 223 LEU A O 1
ATOM 1730 N N . GLU A 1 224 ? 70.875 14.679 -8.820 1.00 56.19 224 GLU A N 1
ATOM 1731 C CA . GLU A 1 224 ? 72.280 15.115 -8.906 1.00 56.19 224 GLU A CA 1
ATOM 1732 C C . GLU A 1 224 ? 73.251 14.012 -9.355 1.00 56.19 224 GLU A C 1
ATOM 1734 O O . GLU A 1 224 ? 74.344 14.312 -9.836 1.00 56.19 224 GLU A O 1
ATOM 1739 N N . LYS A 1 225 ? 72.884 12.735 -9.193 1.00 58.50 225 LYS A N 1
ATOM 1740 C CA . LYS A 1 225 ? 73.720 11.600 -9.625 1.00 58.50 225 LYS A CA 1
ATOM 1741 C C . LYS A 1 225 ? 73.648 11.366 -11.136 1.00 58.50 225 LYS A C 1
ATOM 1743 O O . LYS A 1 225 ? 74.473 10.625 -11.672 1.00 58.50 225 LYS A O 1
ATOM 1748 N N . ILE A 1 226 ? 72.694 12.004 -11.816 1.00 62.62 226 ILE A N 1
ATOM 1749 C CA . ILE A 1 226 ? 72.537 11.962 -13.269 1.00 62.62 226 ILE A CA 1
ATOM 1750 C C . ILE A 1 226 ? 73.555 12.920 -13.896 1.00 62.62 226 ILE A C 1
ATOM 1752 O O . ILE A 1 226 ? 73.690 14.078 -13.489 1.00 62.62 226 ILE A O 1
ATOM 1756 N N . LYS A 1 227 ? 74.310 12.440 -14.889 1.00 49.22 227 LYS A N 1
ATOM 1757 C CA . LYS A 1 227 ? 75.326 13.258 -15.556 1.00 49.22 227 LYS A CA 1
ATOM 1758 C C . LYS A 1 227 ? 74.653 14.447 -16.252 1.00 49.22 227 LYS A C 1
ATOM 1760 O O . LYS A 1 227 ? 73.722 14.305 -17.027 1.00 49.22 227 LYS A O 1
ATOM 1765 N N . GLY A 1 228 ? 75.141 15.654 -15.968 1.00 58.00 228 GLY A N 1
ATOM 1766 C CA . GLY A 1 228 ? 74.674 16.880 -16.627 1.00 58.00 228 GLY A CA 1
ATOM 1767 C C . GLY A 1 228 ? 73.567 17.657 -15.906 1.00 58.00 228 GLY A C 1
ATOM 1768 O O . GLY A 1 228 ? 73.245 18.756 -16.355 1.00 58.00 228 GLY A O 1
ATOM 1769 N N . ILE A 1 229 ? 73.043 17.180 -14.769 1.00 59.88 229 ILE A N 1
ATOM 1770 C CA . ILE A 1 229 ? 72.096 17.942 -13.935 1.00 59.88 229 ILE A CA 1
ATOM 1771 C C . ILE A 1 229 ? 72.832 18.516 -12.715 1.00 59.88 229 ILE A C 1
ATOM 1773 O O . ILE A 1 229 ? 73.435 17.797 -11.925 1.00 59.88 229 ILE A O 1
ATOM 1777 N N . GLY A 1 230 ? 72.805 19.841 -12.554 1.00 56.97 230 GLY A N 1
ATOM 1778 C CA . GLY A 1 230 ? 73.401 20.533 -11.412 1.00 56.97 230 GLY A CA 1
ATOM 1779 C C . GLY A 1 230 ? 72.380 20.867 -10.319 1.00 56.97 230 GLY A C 1
ATOM 1780 O O . GLY A 1 230 ? 71.178 20.950 -10.559 1.00 56.97 230 GLY A O 1
ATOM 1781 N N . LYS A 1 231 ? 72.872 21.190 -9.116 1.00 59.41 231 LYS A N 1
ATOM 1782 C CA . LYS A 1 231 ? 72.072 21.606 -7.939 1.00 59.41 231 LYS A CA 1
ATOM 1783 C C . LYS A 1 231 ? 71.010 22.679 -8.204 1.00 59.41 231 LYS A C 1
ATOM 1785 O O . LYS A 1 231 ? 69.994 22.730 -7.513 1.00 59.41 231 LYS A O 1
ATOM 1790 N N . LYS A 1 232 ? 71.268 23.576 -9.159 1.00 58.50 232 LYS A N 1
ATOM 1791 C CA . LYS A 1 232 ? 70.349 24.663 -9.527 1.00 58.50 232 LYS A CA 1
ATOM 1792 C C . LYS A 1 232 ? 69.253 24.185 -10.481 1.00 58.50 232 LYS A C 1
ATOM 1794 O O . LYS A 1 232 ? 68.086 24.439 -10.210 1.00 58.50 232 LYS A O 1
ATOM 1799 N N . THR A 1 233 ? 69.608 23.419 -11.512 1.00 62.38 233 THR A N 1
ATOM 1800 C CA . THR A 1 233 ? 68.642 22.904 -12.490 1.00 62.38 233 THR A CA 1
ATOM 1801 C C . THR A 1 233 ? 67.709 21.857 -11.878 1.00 62.38 233 THR A C 1
ATOM 1803 O O . THR A 1 233 ? 66.514 21.886 -12.147 1.00 62.38 233 THR A O 1
ATOM 1806 N N . ALA A 1 234 ? 68.188 21.019 -10.950 1.00 63.72 234 ALA A N 1
ATOM 1807 C CA . ALA A 1 234 ? 67.333 20.071 -10.221 1.00 63.72 234 ALA A CA 1
ATOM 1808 C C . ALA A 1 234 ? 66.244 20.760 -9.369 1.00 63.72 234 ALA A C 1
ATOM 1810 O O . ALA A 1 234 ? 65.117 20.270 -9.268 1.00 63.72 234 ALA A O 1
ATOM 1811 N N . LYS A 1 235 ? 66.554 21.919 -8.767 1.00 67.81 235 LYS A N 1
ATOM 1812 C CA . LYS A 1 235 ? 65.574 22.709 -8.000 1.00 67.81 235 LYS A CA 1
ATOM 1813 C C . LYS A 1 235 ? 64.548 23.388 -8.905 1.00 67.81 235 LYS A C 1
ATOM 1815 O O . LYS A 1 235 ? 63.363 23.367 -8.583 1.00 67.81 235 LYS A O 1
ATOM 1820 N N . GLU A 1 236 ? 64.992 23.933 -10.035 1.00 67.06 236 GLU A N 1
ATOM 1821 C CA . GLU A 1 236 ? 64.119 24.577 -11.023 1.00 67.06 236 GLU A CA 1
ATOM 1822 C C . GLU A 1 236 ? 63.132 23.582 -11.650 1.00 67.06 236 GLU A C 1
ATOM 1824 O O . GLU A 1 236 ? 61.944 23.885 -11.747 1.00 67.06 236 GLU A O 1
ATOM 1829 N N . ILE A 1 237 ? 63.580 22.360 -11.963 1.00 67.69 237 ILE A N 1
ATOM 1830 C CA . ILE A 1 237 ? 62.717 21.281 -12.469 1.00 67.69 237 ILE A CA 1
ATOM 1831 C C . ILE A 1 237 ? 61.637 20.919 -11.436 1.00 67.69 237 ILE A C 1
ATOM 1833 O O . ILE A 1 237 ? 60.458 20.830 -11.773 1.00 67.69 237 ILE A O 1
ATOM 1837 N N . LYS A 1 238 ? 61.992 20.790 -10.149 1.00 67.88 238 LYS A N 1
ATOM 1838 C CA . LYS A 1 238 ? 61.028 20.432 -9.089 1.00 67.88 238 LYS A CA 1
ATOM 1839 C C . LYS A 1 238 ? 60.009 21.544 -8.799 1.00 67.88 238 LYS A C 1
ATOM 1841 O O . LYS A 1 238 ? 58.865 21.253 -8.443 1.00 67.88 238 LYS A O 1
ATOM 1846 N N . GLU A 1 239 ? 60.391 22.811 -8.956 1.00 69.12 239 GLU A N 1
ATOM 1847 C CA . GLU A 1 239 ? 59.460 23.947 -8.872 1.00 69.12 239 GLU A CA 1
ATOM 1848 C C . GLU A 1 239 ? 58.527 24.039 -10.085 1.00 69.12 239 GLU A C 1
ATOM 1850 O O . GLU A 1 239 ? 57.346 24.352 -9.916 1.00 69.12 239 GLU A O 1
ATOM 1855 N N . GLN A 1 240 ? 59.020 23.734 -11.287 1.00 65.62 240 GLN A N 1
ATOM 1856 C CA . GLN A 1 240 ? 58.209 23.694 -12.508 1.00 65.62 240 GLN A CA 1
ATOM 1857 C C . GLN A 1 240 ? 57.198 22.542 -12.474 1.00 65.62 240 GLN A C 1
ATOM 1859 O O . GLN A 1 240 ? 56.017 22.769 -12.732 1.00 65.62 240 GLN A O 1
ATOM 1864 N N . LEU A 1 241 ? 57.609 21.354 -12.021 1.00 66.69 241 LEU A N 1
ATOM 1865 C CA . LEU A 1 241 ? 56.723 20.199 -11.825 1.00 66.69 241 LEU A CA 1
ATOM 1866 C C . LEU A 1 241 ? 55.570 20.500 -10.853 1.00 66.69 241 LEU A C 1
ATOM 1868 O O . LEU A 1 241 ? 54.422 20.149 -11.114 1.00 66.69 241 LEU A O 1
ATOM 1872 N N . LYS A 1 242 ? 55.843 21.220 -9.755 1.00 68.88 242 LYS A N 1
ATOM 1873 C CA . LYS A 1 242 ? 54.803 21.651 -8.801 1.00 68.88 242 LYS A CA 1
ATOM 1874 C C . LYS A 1 242 ? 53.813 22.665 -9.379 1.00 68.88 242 LYS A C 1
ATOM 1876 O O . LYS A 1 242 ? 52.686 22.728 -8.893 1.00 68.88 242 LYS A O 1
ATOM 1881 N N . LYS A 1 243 ? 54.230 23.491 -10.344 1.00 66.50 243 LYS A N 1
ATOM 1882 C CA . LYS A 1 243 ? 53.343 24.457 -11.011 1.00 66.50 243 LYS A CA 1
ATOM 1883 C C . LYS A 1 243 ? 52.436 23.768 -12.025 1.00 66.50 243 LYS A C 1
ATOM 1885 O O . LYS A 1 243 ? 51.239 24.010 -11.986 1.00 66.50 243 LYS A O 1
ATOM 1890 N N . ILE A 1 244 ? 52.990 22.863 -12.830 1.00 62.53 244 ILE A N 1
ATOM 1891 C CA . ILE A 1 244 ? 52.245 22.123 -13.858 1.00 62.53 244 ILE A CA 1
ATOM 1892 C C . ILE A 1 244 ? 51.160 21.241 -13.219 1.00 62.53 244 ILE A C 1
ATOM 1894 O O . ILE A 1 244 ? 50.022 21.251 -13.665 1.00 62.53 244 ILE A O 1
ATOM 1898 N N . LEU A 1 245 ? 51.455 20.554 -12.108 1.00 55.66 245 LEU A N 1
ATOM 1899 C CA . LEU A 1 245 ? 50.459 19.730 -11.401 1.00 55.66 245 LEU A CA 1
ATOM 1900 C C . LEU A 1 245 ? 49.291 20.537 -10.801 1.00 55.66 245 LEU A C 1
ATOM 1902 O O . LEU A 1 245 ? 48.184 20.021 -10.725 1.00 55.66 245 LEU A O 1
ATOM 1906 N N . LYS A 1 246 ? 49.507 21.803 -10.417 1.00 56.59 246 LYS A N 1
ATOM 1907 C CA . LYS A 1 246 ? 48.434 22.693 -9.930 1.00 56.59 246 LYS A CA 1
ATOM 1908 C C . LYS A 1 246 ? 47.503 23.204 -11.029 1.00 56.59 246 LYS A C 1
ATOM 1910 O O . LYS A 1 246 ? 46.446 23.727 -10.705 1.00 56.59 246 LYS A O 1
ATOM 1915 N N . GLU A 1 247 ? 47.918 23.122 -12.289 1.00 51.53 247 GLU A N 1
ATOM 1916 C CA . GLU A 1 247 ? 47.097 23.498 -13.447 1.00 51.53 247 GLU A CA 1
ATOM 1917 C C . GLU A 1 247 ? 46.303 22.305 -14.007 1.00 51.53 247 GLU A C 1
ATOM 1919 O O . GLU A 1 247 ? 45.449 22.495 -14.869 1.00 51.53 247 GLU A O 1
ATOM 1924 N N . VAL A 1 248 ? 46.587 21.086 -13.530 1.00 46.94 248 VAL A N 1
ATOM 1925 C CA . VAL A 1 248 ? 45.981 19.830 -14.004 1.00 46.94 248 VAL A CA 1
ATOM 1926 C C . VAL A 1 248 ? 44.933 19.262 -13.025 1.00 46.94 248 VAL A C 1
ATOM 1928 O O . VAL A 1 248 ? 44.083 18.486 -13.466 1.00 46.94 248 VAL A O 1
ATOM 1931 N N . GLU A 1 249 ? 44.956 19.653 -11.742 1.00 39.41 249 GLU A N 1
ATOM 1932 C CA . GLU A 1 249 ? 43.882 19.411 -10.745 1.00 39.41 249 GLU A CA 1
ATOM 1933 C C . GLU A 1 249 ? 42.711 20.398 -10.891 1.00 39.41 249 GLU A C 1
ATOM 1935 O O . GLU A 1 249 ? 41.550 19.938 -10.782 1.00 39.41 249 GLU A O 1
#

pLDDT: mean 78.33, std 18.57, range [37.31, 97.62]

Secondary structure (DSSP, 8-state):
---EEEEEEES-HHHHH-GGGHHHHHHHHHHHHHH--SSEEEEEEE-GGGGGG-HHHHHHHHHHHHHTT--HHHHHHHHHHHHHHTT-SEEEEEEEE-SSSSS-EEEEEEEE----SSTHHHHHEEEEEEEEEETTEEEEEEEEEE-TTPPPTT----TT----TTHHHHHHHHHHHHHHHHHHHHTT-GGGSTT--HHHHHHHHHTT--STTTTTSS-HHHHTTSTT--HHHHHHHHHHHHHHHHHH-

Foldseek 3Di:
DQFAEAEDEDADVDVCCDDPSPNVVVVQVCCCVVVVGDHYHYHYDHCPLCCLQAQASLQVVLLVCVQVPDQNVVSLVVSQVSSVVSQFQWKKKWKWDQRPHLDIDIDIDIDHDDDDDDPLCVVFKHKHWDWHQHPSGIMIIIMITGHNPRDDPPDDDDPDDPPPVVVVVVVVVVVVVVVVVVVVVVVFAPVVQPQQDPVQVVQCVVVVNGHLVVLQPDDLVRQCVRPRDDSVSSVSSNVVSVVVVVVVD